Protein AF-A0A6H9Z2E4-F1 (afdb_monomer)

InterPro domains:
  IPR029063 S-adenosyl-L-methionine-dependent methyltransferase superfamily [G3DSA:3.40.50.150] (82-269)
  IPR029063 S-adenosyl-L-methionine-dependent methyltransferase superfamily [SSF53335] (84-299)
  IPR041698 Methyltransferase domain 25 [PF13649] (116-213)

Structure (mmCIF, N/CA/C/O backbone):
data_AF-A0A6H9Z2E4-F1
#
_entry.id   AF-A0A6H9Z2E4-F1
#
loop_
_atom_site.group_PDB
_atom_site.id
_atom_site.type_symbol
_atom_site.label_atom_id
_atom_site.label_alt_id
_atom_site.label_comp_id
_atom_site.label_asym_id
_atom_site.label_entity_id
_atom_site.label_seq_id
_atom_site.pdbx_PDB_ins_code
_atom_site.Cartn_x
_atom_site.Cartn_y
_atom_site.Cartn_z
_atom_site.occupancy
_atom_site.B_iso_or_equiv
_atom_site.auth_seq_id
_atom_site.auth_comp_id
_atom_site.auth_asym_id
_atom_site.auth_atom_id
_atom_site.pdbx_PDB_model_num
ATOM 1 N N . MET A 1 1 ? 43.109 -20.616 43.141 1.00 43.25 1 MET A N 1
ATOM 2 C CA . MET A 1 1 ? 43.028 -19.549 42.120 1.00 43.25 1 MET A CA 1
ATOM 3 C C . MET A 1 1 ? 41.565 -19.249 41.815 1.00 43.25 1 MET A C 1
ATOM 5 O O . MET A 1 1 ? 40.932 -19.997 41.089 1.00 43.25 1 MET A O 1
ATOM 9 N N . ARG A 1 2 ? 41.014 -18.193 42.419 1.00 32.44 2 ARG A N 1
ATOM 10 C CA . ARG A 1 2 ? 39.732 -17.571 42.054 1.00 32.44 2 ARG A CA 1
ATOM 11 C C . ARG A 1 2 ? 39.962 -16.063 42.167 1.00 32.44 2 ARG A C 1
ATOM 13 O O . ARG A 1 2 ? 40.357 -15.609 43.235 1.00 32.44 2 ARG A O 1
ATOM 20 N N . ARG A 1 3 ? 39.847 -15.330 41.056 1.00 33.47 3 ARG A N 1
ATOM 21 C CA . ARG A 1 3 ? 40.004 -13.869 41.003 1.00 33.47 3 ARG A CA 1
ATOM 22 C C . ARG A 1 3 ? 38.619 -13.226 40.972 1.00 33.47 3 ARG A C 1
ATOM 24 O O . ARG A 1 3 ? 37.842 -13.493 40.062 1.00 33.47 3 ARG A O 1
ATOM 31 N N . THR A 1 4 ? 38.350 -12.404 41.975 1.00 35.34 4 THR A N 1
ATOM 32 C CA . THR A 1 4 ? 37.218 -11.476 42.082 1.00 35.34 4 THR A CA 1
ATOM 33 C C . THR A 1 4 ? 37.531 -10.208 41.269 1.00 35.34 4 THR A C 1
ATOM 35 O O . THR A 1 4 ? 38.687 -9.774 41.298 1.00 35.34 4 THR A O 1
ATOM 38 N N . PRO A 1 5 ? 36.573 -9.600 40.545 1.00 34.38 5 PRO A N 1
ATOM 39 C CA . PRO A 1 5 ? 36.784 -8.314 39.877 1.00 34.38 5 PRO A CA 1
ATOM 40 C C . PRO A 1 5 ? 36.613 -7.121 40.848 1.00 34.38 5 PRO A C 1
ATOM 42 O O . PRO A 1 5 ? 35.851 -7.237 41.811 1.00 34.38 5 PRO A O 1
ATOM 45 N N . PRO A 1 6 ? 37.314 -5.988 40.631 1.00 31.03 6 PRO A N 1
ATOM 46 C CA . PRO A 1 6 ? 37.303 -4.847 41.546 1.00 31.03 6 PRO A CA 1
ATOM 47 C C . PRO A 1 6 ? 36.150 -3.859 41.289 1.00 31.03 6 PRO A C 1
ATOM 49 O O . PRO A 1 6 ? 35.712 -3.660 40.157 1.00 31.03 6 PRO A O 1
ATOM 52 N N . HIS A 1 7 ? 35.705 -3.219 42.375 1.00 29.75 7 HIS A N 1
ATOM 53 C CA . HIS A 1 7 ? 34.753 -2.104 42.420 1.00 29.75 7 HIS A CA 1
ATOM 54 C C . HIS A 1 7 ? 35.299 -0.817 41.761 1.00 29.75 7 HIS A C 1
ATOM 56 O O . HIS A 1 7 ? 36.504 -0.566 41.841 1.00 29.75 7 HIS A O 1
ATOM 62 N N . PRO A 1 8 ? 34.432 0.039 41.181 1.00 30.84 8 PRO A N 1
ATOM 63 C CA . PRO A 1 8 ? 34.814 1.368 40.706 1.00 30.84 8 PRO A CA 1
ATOM 64 C C . PRO A 1 8 ? 34.869 2.413 41.846 1.00 30.84 8 PRO A C 1
ATOM 66 O O . PRO A 1 8 ? 34.159 2.268 42.845 1.00 30.84 8 PRO A O 1
ATOM 69 N N . PRO A 1 9 ? 35.698 3.470 41.712 1.00 27.72 9 PRO A N 1
ATOM 70 C CA . PRO A 1 9 ? 35.918 4.468 42.758 1.00 27.72 9 PRO A CA 1
ATOM 71 C C . PRO A 1 9 ? 34.850 5.577 42.785 1.00 27.72 9 PRO A C 1
ATOM 73 O O . PRO A 1 9 ? 34.422 6.085 41.751 1.00 27.72 9 PRO A O 1
ATOM 76 N N . HIS A 1 10 ? 34.480 5.984 44.002 1.00 25.58 10 HIS A N 1
ATOM 77 C CA . HIS A 1 10 ? 33.751 7.215 44.329 1.00 25.58 10 HIS A CA 1
ATOM 78 C C . HIS A 1 10 ? 34.706 8.412 44.443 1.00 25.58 10 HIS A C 1
ATOM 80 O O . HIS A 1 10 ? 35.836 8.200 44.873 1.00 25.58 10 HIS A O 1
ATOM 86 N N . LEU A 1 11 ? 34.226 9.631 44.129 1.00 25.23 11 LEU A N 1
ATOM 87 C CA . LEU A 1 11 ? 34.602 10.972 44.656 1.00 25.23 11 LEU A CA 1
ATOM 88 C C . LEU A 1 11 ? 33.922 12.073 43.783 1.00 25.23 11 LEU A C 1
ATOM 90 O O . LEU A 1 11 ? 33.655 11.803 42.614 1.00 25.23 11 LEU A O 1
ATOM 94 N N . PRO A 1 12 ? 33.765 13.341 44.226 1.00 28.05 12 PRO A N 1
ATOM 95 C CA . PRO A 1 12 ? 33.061 13.841 45.412 1.00 28.05 12 PRO A CA 1
ATOM 96 C C . PRO A 1 12 ? 31.987 14.918 45.086 1.00 28.05 12 PRO A C 1
ATOM 98 O O . PRO A 1 12 ? 31.952 15.498 44.003 1.00 28.05 12 PRO A O 1
ATOM 101 N N . ASP A 1 13 ? 31.147 15.218 46.081 1.00 26.19 13 ASP A N 1
ATOM 102 C CA . ASP A 1 13 ? 30.187 16.333 46.118 1.00 26.19 13 ASP A CA 1
ATOM 103 C C . ASP A 1 13 ? 30.871 17.715 46.135 1.00 26.19 13 ASP A C 1
ATOM 105 O O . ASP A 1 13 ? 31.774 17.961 46.936 1.00 26.19 13 ASP A O 1
ATOM 109 N N . LEU A 1 14 ? 30.353 18.656 45.337 1.00 28.66 14 LEU A N 1
ATOM 110 C CA . LEU A 1 14 ? 30.622 20.094 45.450 1.00 28.66 14 LEU A CA 1
ATOM 111 C C . LEU A 1 14 ? 29.318 20.884 45.258 1.00 28.66 14 LEU A C 1
ATOM 113 O O . LEU A 1 14 ? 28.785 21.004 44.157 1.00 28.66 14 LEU A O 1
ATOM 117 N N . ARG A 1 15 ? 28.815 21.454 46.359 1.00 25.77 15 ARG A N 1
ATOM 118 C CA . ARG A 1 15 ? 27.797 22.514 46.367 1.00 25.77 15 ARG A CA 1
ATOM 119 C C . ARG A 1 15 ? 28.476 23.881 46.271 1.00 25.77 15 ARG A C 1
ATOM 121 O O . ARG A 1 15 ? 29.357 24.145 47.080 1.00 25.77 15 ARG A O 1
ATOM 128 N N . ALA A 1 16 ? 27.974 24.762 45.399 1.00 26.31 16 ALA A N 1
ATOM 129 C CA . ALA A 1 16 ? 27.607 26.163 45.691 1.00 26.31 16 ALA A CA 1
ATOM 130 C C . ALA A 1 16 ? 27.327 26.948 44.393 1.00 26.31 16 ALA A C 1
ATOM 132 O O . ALA A 1 16 ? 28.072 26.823 43.428 1.00 26.31 16 ALA A O 1
ATOM 133 N N . GLY A 1 17 ? 26.307 27.818 44.403 1.00 26.47 17 GLY A N 1
ATOM 134 C CA . GLY A 1 17 ? 26.178 28.907 43.422 1.00 26.47 17 GLY A CA 1
ATOM 135 C C . GLY A 1 17 ? 24.748 29.236 42.997 1.00 26.47 17 GLY A C 1
ATOM 136 O O . GLY A 1 17 ? 24.255 28.709 42.010 1.00 26.47 17 GLY A O 1
ATOM 137 N N . LEU A 1 18 ? 24.095 30.130 43.741 1.00 28.33 18 LEU A N 1
ATOM 138 C CA . LEU A 1 18 ? 22.812 30.756 43.409 1.00 28.33 18 LEU A CA 1
ATOM 139 C C . LEU A 1 18 ? 22.933 31.662 42.171 1.00 28.33 18 LEU A C 1
ATOM 141 O O . LEU A 1 18 ? 23.877 32.440 42.067 1.00 28.33 18 LEU A O 1
ATOM 145 N N . GLY A 1 19 ? 21.925 31.636 41.296 1.00 26.52 19 GLY A N 1
ATOM 146 C CA . GLY A 1 19 ? 21.767 32.587 40.196 1.00 26.52 19 GLY A CA 1
ATOM 147 C C . GLY A 1 19 ? 20.320 32.633 39.713 1.00 26.52 19 GLY A C 1
ATOM 148 O O . GLY A 1 19 ? 19.880 31.777 38.953 1.00 26.52 19 GLY A O 1
ATOM 149 N N . SER A 1 20 ? 19.565 33.620 40.193 1.00 28.02 20 SER A N 1
ATOM 150 C CA . SER A 1 20 ? 18.191 33.909 39.782 1.00 28.02 20 SER A CA 1
ATOM 151 C C . SER A 1 20 ? 18.147 34.451 38.350 1.00 28.02 20 SER A C 1
ATOM 153 O O . SER A 1 20 ? 18.746 35.487 38.066 1.00 28.02 20 SER A O 1
ATOM 155 N N . GLY A 1 21 ? 17.377 33.809 37.474 1.00 27.20 21 GLY A N 1
ATOM 156 C CA . GLY A 1 21 ? 17.094 34.299 36.126 1.00 27.20 21 GLY A CA 1
ATOM 157 C C . GLY A 1 21 ? 15.706 33.857 35.683 1.00 27.20 21 GLY A C 1
ATOM 158 O O . GLY A 1 21 ? 15.541 32.791 35.098 1.00 27.20 21 GLY A O 1
ATOM 159 N N . ALA A 1 22 ? 14.695 34.666 35.994 1.00 29.14 22 ALA A N 1
ATOM 160 C CA . ALA A 1 22 ? 13.332 34.468 35.524 1.00 29.14 22 ALA A CA 1
ATOM 161 C C . ALA A 1 22 ? 13.290 34.570 33.989 1.00 29.14 22 ALA A C 1
ATOM 163 O O . ALA A 1 22 ? 13.483 35.647 33.428 1.00 29.14 22 ALA A O 1
ATOM 164 N N . THR A 1 23 ? 13.019 33.458 33.304 1.00 30.61 23 THR A N 1
ATOM 165 C CA . THR A 1 23 ? 12.716 33.446 31.869 1.00 30.61 23 THR A CA 1
ATOM 166 C C . THR A 1 23 ? 11.221 33.231 31.662 1.00 30.61 23 THR A C 1
ATOM 168 O O . THR A 1 23 ? 10.600 32.276 32.119 1.00 30.61 23 THR A O 1
ATOM 171 N N . ARG A 1 24 ? 10.630 34.224 31.004 1.00 29.34 24 ARG A N 1
ATOM 172 C CA . ARG A 1 24 ? 9.213 34.378 30.693 1.00 29.34 24 ARG A CA 1
ATOM 173 C C . ARG A 1 24 ? 8.805 33.292 29.689 1.00 29.34 24 ARG A C 1
ATOM 175 O O . ARG A 1 24 ? 9.259 33.319 28.551 1.00 29.34 24 ARG A O 1
ATOM 182 N N . ALA A 1 25 ? 7.948 32.357 30.099 1.00 28.25 25 ALA A N 1
ATOM 183 C CA . ALA A 1 25 ? 7.385 31.346 29.208 1.00 28.25 25 ALA A CA 1
ATOM 184 C C . ALA A 1 25 ? 6.519 32.013 28.123 1.00 28.25 25 ALA A C 1
ATOM 186 O O . ALA A 1 25 ? 5.450 32.565 28.400 1.00 28.25 25 ALA A O 1
ATOM 187 N N . SER A 1 26 ? 6.988 31.990 26.877 1.00 29.09 26 SER A N 1
ATOM 188 C CA . SER A 1 26 ? 6.211 32.373 25.703 1.00 29.09 26 SER A CA 1
ATOM 189 C C . SER A 1 26 ? 5.226 31.251 25.361 1.00 29.09 26 SER A C 1
ATOM 191 O O . SER A 1 26 ? 5.603 30.114 25.091 1.00 29.09 26 SER A O 1
ATOM 193 N N . ARG A 1 27 ? 3.927 31.569 25.389 1.00 31.03 27 ARG A N 1
ATOM 194 C CA . ARG A 1 27 ? 2.852 30.679 24.922 1.00 31.03 27 ARG A CA 1
ATOM 195 C C . ARG A 1 27 ? 3.076 30.302 23.447 1.00 31.03 27 ARG A C 1
ATOM 197 O O . ARG A 1 27 ? 3.391 31.197 22.658 1.00 31.03 27 ARG A O 1
ATOM 204 N N . PRO A 1 28 ? 2.840 29.044 23.029 1.00 29.12 28 PRO A N 1
ATOM 205 C CA . PRO A 1 28 ? 2.922 28.686 21.622 1.00 29.12 28 PRO A CA 1
ATOM 206 C C . PRO A 1 28 ? 1.781 29.366 20.853 1.00 29.12 28 PRO A C 1
ATOM 208 O O . PRO A 1 28 ? 0.611 29.305 21.241 1.00 29.12 28 PRO A O 1
ATOM 211 N N . ARG A 1 29 ? 2.133 30.060 19.765 1.00 32.28 29 ARG A N 1
ATOM 212 C CA . ARG A 1 29 ? 1.177 30.651 18.821 1.00 32.28 29 ARG A CA 1
ATOM 213 C C . ARG A 1 29 ? 0.306 29.540 18.224 1.00 32.28 29 ARG A C 1
ATOM 215 O O . ARG A 1 29 ? 0.828 28.593 17.644 1.00 32.28 29 ARG A O 1
ATOM 222 N N . ARG A 1 30 ? -1.019 29.691 18.317 1.00 33.94 30 ARG A N 1
ATOM 223 C CA . ARG A 1 30 ? -1.983 28.915 17.522 1.00 33.94 30 ARG A CA 1
ATOM 224 C C . ARG A 1 30 ? -1.678 29.134 16.034 1.00 33.94 30 ARG A C 1
ATOM 226 O O . ARG A 1 30 ? -1.693 30.280 15.583 1.00 33.94 30 ARG A O 1
ATOM 233 N N . ARG A 1 31 ? -1.398 28.057 15.293 1.00 34.78 31 ARG A N 1
ATOM 234 C CA . ARG A 1 31 ? -1.324 28.081 13.823 1.00 34.78 31 ARG A CA 1
ATOM 235 C C . ARG A 1 31 ? -2.706 28.439 13.269 1.00 34.78 31 ARG A C 1
ATOM 237 O O . ARG A 1 31 ? -3.711 27.904 13.736 1.00 34.78 31 ARG A O 1
ATOM 244 N N . ARG A 1 32 ? -2.762 29.382 12.326 1.00 29.31 32 ARG A N 1
ATOM 245 C CA . ARG A 1 32 ? -3.982 29.691 11.567 1.00 29.31 32 ARG A CA 1
ATOM 246 C C . ARG A 1 32 ? -4.145 28.639 10.470 1.00 29.31 32 ARG A C 1
ATOM 248 O O . ARG A 1 32 ? -3.157 28.225 9.872 1.00 29.31 32 ARG A O 1
ATOM 255 N N . ALA A 1 33 ? -5.383 28.234 10.208 1.00 28.81 33 ALA A N 1
ATOM 256 C CA . ALA A 1 33 ? -5.730 27.489 9.005 1.00 28.81 33 ALA A CA 1
ATOM 257 C C . ALA A 1 33 ? -5.351 28.347 7.782 1.00 28.81 33 ALA A C 1
ATOM 259 O O . ALA A 1 33 ? -5.870 29.454 7.639 1.00 28.81 33 ALA A O 1
ATOM 260 N N . GLY A 1 34 ? -4.386 27.892 6.977 1.00 30.38 34 GLY A N 1
ATOM 261 C CA . GLY A 1 34 ? -3.916 28.615 5.788 1.00 30.38 34 GLY A CA 1
ATOM 262 C C . GLY A 1 34 ? -2.428 28.474 5.445 1.00 30.38 34 GLY A C 1
ATOM 263 O O . GLY A 1 34 ? -2.039 28.864 4.347 1.00 30.38 34 GLY A O 1
ATOM 264 N N . ASP A 1 35 ? -1.592 27.908 6.323 1.00 28.58 35 ASP A N 1
ATOM 265 C CA . ASP A 1 35 ? -0.191 27.632 5.974 1.00 28.58 35 ASP A CA 1
ATOM 266 C C . ASP A 1 35 ? -0.125 26.451 4.989 1.00 28.58 35 ASP A C 1
ATOM 268 O O . ASP A 1 35 ? -0.392 25.308 5.366 1.00 28.58 35 ASP A O 1
ATOM 272 N N . ARG A 1 36 ? 0.228 26.725 3.723 1.00 32.56 36 ARG A N 1
ATOM 273 C CA . ARG A 1 36 ? 0.536 25.685 2.729 1.00 32.56 36 ARG A CA 1
ATOM 274 C C . ARG A 1 36 ? 1.663 24.809 3.270 1.00 32.56 36 ARG A C 1
ATOM 276 O O . ARG A 1 36 ? 2.746 25.311 3.577 1.00 32.56 36 ARG A O 1
ATOM 283 N N . LEU A 1 37 ? 1.409 23.508 3.376 1.00 36.72 37 LEU A N 1
ATOM 284 C CA . LEU A 1 37 ? 2.457 22.531 3.644 1.00 36.72 37 LEU A CA 1
ATOM 285 C C . LEU A 1 37 ? 3.472 22.597 2.486 1.00 36.72 37 LEU A C 1
ATOM 287 O O . LEU A 1 37 ? 3.049 22.603 1.327 1.00 36.72 37 LEU A O 1
ATOM 291 N N . PRO A 1 38 ? 4.790 22.682 2.750 1.00 35.25 38 PRO A N 1
ATOM 292 C CA . PRO A 1 38 ? 5.777 22.500 1.693 1.00 35.25 38 PRO A CA 1
ATOM 293 C C . PRO A 1 38 ? 5.543 21.128 1.052 1.00 35.25 38 PRO A C 1
ATOM 295 O O . PRO A 1 38 ? 5.330 20.150 1.771 1.00 35.25 38 PRO A O 1
ATOM 298 N N . GLY A 1 39 ? 5.528 21.076 -0.284 1.00 41.41 39 GLY A N 1
ATOM 299 C CA . GLY A 1 39 ? 5.234 19.852 -1.029 1.00 41.41 39 GLY A CA 1
ATOM 300 C C . GLY A 1 39 ? 6.175 18.732 -0.601 1.00 41.41 39 GLY A C 1
ATOM 301 O O . GLY A 1 39 ? 7.391 18.851 -0.757 1.00 41.41 39 GLY A O 1
ATOM 302 N N . ARG A 1 40 ? 5.622 17.667 -0.018 1.00 57.47 40 ARG A N 1
ATOM 303 C CA . ARG A 1 40 ? 6.397 16.494 0.377 1.00 57.47 40 ARG A CA 1
ATOM 304 C C . ARG A 1 40 ? 6.715 15.707 -0.889 1.00 57.47 40 ARG A C 1
ATOM 306 O O . ARG A 1 40 ? 5.818 15.295 -1.615 1.00 57.47 40 ARG A O 1
ATOM 313 N N . GLY A 1 41 ? 7.998 15.500 -1.182 1.00 55.66 41 GLY A N 1
ATOM 314 C CA . GLY A 1 41 ? 8.428 14.696 -2.333 1.00 55.66 41 GLY A CA 1
ATOM 315 C C . GLY A 1 41 ? 8.015 13.221 -2.243 1.00 55.66 41 GLY A C 1
ATOM 316 O O . GLY A 1 41 ? 8.275 12.469 -3.181 1.00 55.66 41 GLY A O 1
ATOM 317 N N . GLY A 1 42 ? 7.396 12.803 -1.133 1.00 65.94 42 GLY A N 1
ATOM 318 C CA . GLY A 1 42 ? 7.064 11.420 -0.843 1.00 65.94 42 GLY A CA 1
ATOM 319 C C . GLY A 1 42 ? 8.316 10.554 -0.744 1.00 65.94 42 GLY A C 1
ATOM 320 O O . GLY A 1 42 ? 9.457 11.029 -0.724 1.00 65.94 42 GLY A O 1
ATOM 321 N N . LEU A 1 43 ? 8.111 9.241 -0.769 1.00 74.06 43 LEU A N 1
ATOM 322 C CA . LEU A 1 43 ? 9.206 8.274 -0.676 1.00 74.06 43 LEU A CA 1
ATOM 323 C C . LEU A 1 43 ? 10.014 8.146 -1.985 1.00 74.06 43 LEU A C 1
ATOM 325 O O . LEU A 1 43 ? 10.905 7.308 -2.065 1.00 74.06 43 LEU A O 1
ATOM 329 N N . ARG A 1 44 ? 9.761 8.978 -3.012 1.00 74.38 44 ARG A N 1
ATOM 330 C CA . ARG A 1 44 ? 10.339 8.871 -4.373 1.00 74.38 44 ARG A CA 1
ATOM 331 C C . ARG A 1 44 ? 11.868 8.785 -4.409 1.00 74.38 44 ARG A C 1
ATOM 333 O O . ARG A 1 44 ? 12.430 8.040 -5.203 1.00 74.38 44 ARG A O 1
ATOM 340 N N . HIS A 1 45 ? 12.537 9.527 -3.529 1.00 68.00 45 HIS A N 1
ATOM 341 C CA . HIS A 1 45 ? 13.996 9.566 -3.447 1.00 68.00 45 HIS A CA 1
ATOM 342 C C . HIS A 1 45 ? 14.561 8.217 -2.978 1.00 68.00 45 HIS A C 1
ATOM 344 O O . HIS A 1 45 ? 15.617 7.788 -3.434 1.00 68.00 45 HIS A O 1
ATOM 350 N N . LEU A 1 46 ? 13.812 7.499 -2.137 1.00 69.94 46 LEU A N 1
ATOM 351 C CA . LEU A 1 46 ? 14.143 6.146 -1.689 1.00 69.94 46 LEU A CA 1
ATOM 352 C C . LEU A 1 46 ? 13.881 5.087 -2.770 1.00 69.94 46 LEU A C 1
ATOM 354 O O . LEU A 1 46 ? 14.457 4.003 -2.707 1.00 69.94 46 LEU A O 1
ATOM 358 N N . TRP A 1 47 ? 13.053 5.409 -3.766 1.00 70.75 47 TRP A N 1
ATOM 359 C CA . TRP A 1 47 ? 12.873 4.613 -4.983 1.00 70.75 47 TRP A CA 1
ATOM 360 C C . TRP A 1 47 ? 13.943 4.901 -6.049 1.00 70.75 47 TRP A C 1
ATOM 362 O O . TRP A 1 47 ? 13.929 4.270 -7.099 1.00 70.75 47 TRP A O 1
ATOM 372 N N . GLY A 1 48 ? 14.873 5.836 -5.810 1.00 69.75 48 GLY A N 1
ATOM 373 C CA . GLY A 1 48 ? 15.868 6.242 -6.809 1.00 69.75 48 GLY A CA 1
ATOM 374 C C . GLY A 1 48 ? 15.270 7.018 -7.989 1.00 69.75 48 GLY A C 1
ATOM 375 O O . GLY A 1 48 ? 15.895 7.111 -9.044 1.00 69.75 48 GLY A O 1
ATOM 376 N N . LEU A 1 49 ? 14.059 7.563 -7.828 1.00 77.31 49 LEU A N 1
ATOM 377 C CA . LEU A 1 49 ? 13.392 8.364 -8.852 1.00 77.31 49 LEU A CA 1
ATOM 378 C C . LEU A 1 49 ? 13.968 9.795 -8.874 1.00 77.31 49 LEU A C 1
ATOM 380 O O . LEU A 1 49 ? 14.366 10.309 -7.824 1.00 77.31 49 LEU A O 1
ATOM 384 N N . PRO A 1 50 ? 14.029 10.448 -10.050 1.00 66.75 50 PRO A N 1
ATOM 385 C CA . PRO A 1 50 ? 14.747 11.707 -10.225 1.00 66.75 50 PRO A CA 1
ATOM 386 C C . PRO A 1 50 ? 14.208 12.851 -9.355 1.00 66.75 50 PRO A C 1
ATOM 388 O O . PRO A 1 50 ? 13.006 12.986 -9.130 1.00 66.75 50 PRO A O 1
ATOM 391 N N . GLU A 1 51 ? 15.132 13.698 -8.893 1.00 54.31 51 GLU A N 1
ATOM 392 C CA . GLU A 1 51 ? 14.859 14.844 -8.011 1.00 54.31 51 GLU A CA 1
ATOM 393 C C . GLU A 1 51 ? 14.348 16.089 -8.753 1.00 54.31 51 GLU A C 1
ATOM 395 O O . GLU A 1 51 ? 13.728 16.955 -8.137 1.00 54.31 51 GLU A O 1
ATOM 400 N N . GLN A 1 52 ? 14.628 16.180 -10.059 1.00 52.53 52 GLN A N 1
ATOM 401 C CA . GLN A 1 52 ? 14.395 17.371 -10.879 1.00 52.53 52 GLN A CA 1
ATOM 402 C C . GLN A 1 52 ? 12.903 17.691 -11.027 1.00 52.53 52 GLN A C 1
ATOM 404 O O . GLN A 1 52 ? 12.060 16.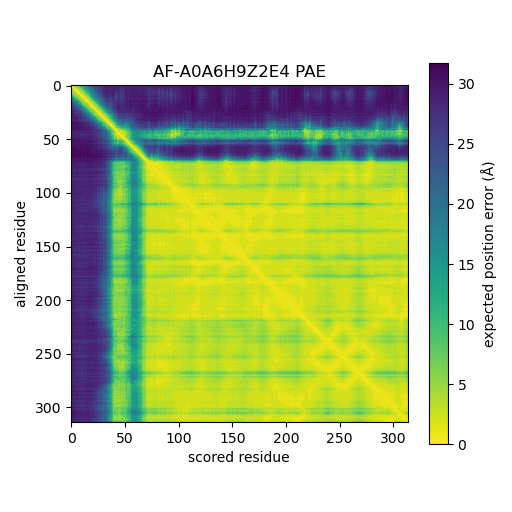791 -10.996 1.00 52.53 52 GLN A O 1
ATOM 409 N N . ASP A 1 53 ? 12.595 18.977 -11.230 1.00 54.06 53 ASP A N 1
ATOM 410 C CA . ASP A 1 53 ? 11.266 19.429 -11.639 1.00 54.06 53 ASP A CA 1
ATOM 411 C C . ASP A 1 53 ? 10.832 18.616 -12.861 1.00 54.06 53 ASP A C 1
ATOM 413 O O . ASP A 1 53 ? 11.408 18.750 -13.945 1.00 54.06 53 ASP A O 1
ATOM 417 N N . LEU A 1 54 ? 9.853 17.724 -12.663 1.00 58.62 54 LEU A N 1
ATOM 418 C CA . LEU A 1 54 ? 9.310 16.918 -13.749 1.00 58.62 54 LEU A CA 1
ATOM 419 C C . LEU A 1 54 ? 8.864 17.889 -14.846 1.00 58.62 54 LEU A C 1
ATOM 421 O O . LEU A 1 54 ? 8.133 18.841 -14.545 1.00 58.62 54 LEU A O 1
ATOM 425 N N . PRO A 1 55 ? 9.335 17.712 -16.091 1.00 50.56 55 PRO A N 1
ATOM 426 C CA . PRO A 1 55 ? 9.075 18.677 -17.141 1.00 50.56 55 PRO A CA 1
ATOM 427 C C . PRO A 1 55 ? 7.565 18.884 -17.285 1.00 50.56 55 PRO A C 1
ATOM 429 O O . PRO A 1 55 ? 6.803 17.938 -17.468 1.00 50.56 55 PRO A O 1
ATOM 432 N N . ASN A 1 56 ? 7.132 20.146 -17.218 1.00 47.03 56 ASN A N 1
ATOM 433 C CA . ASN A 1 56 ? 5.730 20.543 -17.395 1.00 47.03 56 ASN A CA 1
ATOM 434 C C . ASN A 1 56 ? 5.254 20.365 -18.854 1.00 47.03 56 ASN A C 1
ATOM 436 O O . ASN A 1 56 ? 4.119 20.682 -19.201 1.00 47.03 56 ASN A O 1
ATOM 440 N N . THR A 1 57 ? 6.144 19.913 -19.741 1.00 41.75 57 THR A N 1
ATOM 441 C CA . THR A 1 57 ? 5.877 19.709 -21.156 1.00 41.75 57 THR A CA 1
ATOM 442 C C . THR A 1 57 ? 5.426 18.278 -21.405 1.00 41.75 57 THR A C 1
ATOM 444 O O . THR A 1 57 ? 6.219 17.337 -21.399 1.00 41.75 57 THR A O 1
ATOM 447 N N . ALA A 1 58 ? 4.133 18.143 -21.704 1.00 41.44 58 ALA A N 1
ATOM 448 C CA . ALA A 1 58 ? 3.557 17.000 -22.397 1.00 41.44 58 ALA A CA 1
ATOM 449 C C . ALA A 1 58 ? 4.243 16.831 -23.765 1.00 41.44 58 ALA A C 1
ATOM 451 O O . ALA A 1 58 ? 3.745 17.286 -24.791 1.00 41.44 58 ALA A O 1
ATOM 452 N N . THR A 1 59 ? 5.430 16.228 -23.788 1.00 38.72 59 THR A N 1
ATOM 453 C CA . THR A 1 59 ? 6.072 15.831 -25.040 1.00 38.72 59 THR A CA 1
ATOM 454 C C . THR A 1 59 ? 5.622 14.410 -25.310 1.00 38.72 59 THR A C 1
ATOM 456 O O . THR A 1 59 ? 6.139 13.453 -24.742 1.00 38.72 59 THR A O 1
ATOM 459 N N . SER A 1 60 ? 4.569 14.301 -26.114 1.00 43.66 60 SER A N 1
ATOM 460 C CA . SER A 1 60 ? 3.970 13.039 -26.513 1.00 43.66 60 SER A CA 1
ATOM 461 C C . SER A 1 60 ? 4.988 12.179 -27.261 1.00 43.66 60 SER A C 1
ATOM 463 O O . SER A 1 60 ? 5.348 12.491 -28.396 1.00 43.66 60 SER A O 1
ATOM 465 N N . VAL A 1 61 ? 5.377 11.053 -26.675 1.00 38.88 61 VAL A N 1
ATOM 466 C CA . VAL A 1 61 ? 5.744 9.876 -27.464 1.00 38.88 61 VAL A CA 1
ATOM 467 C C . VAL A 1 61 ? 4.609 8.880 -27.281 1.00 38.88 61 VAL A C 1
ATOM 469 O O . VAL A 1 61 ? 4.678 7.947 -26.490 1.00 38.88 61 VAL A O 1
ATOM 472 N N . VAL A 1 62 ? 3.499 9.144 -27.974 1.00 45.91 62 VAL A N 1
ATOM 473 C CA . VAL A 1 62 ? 2.431 8.157 -28.113 1.00 45.91 62 VAL A CA 1
ATOM 474 C C . VAL A 1 62 ? 2.945 7.101 -29.079 1.00 45.91 62 VAL A C 1
ATOM 476 O O . VAL A 1 62 ? 3.005 7.331 -30.284 1.00 45.91 62 VAL A O 1
ATOM 479 N N . SER A 1 63 ? 3.297 5.934 -28.556 1.00 39.84 63 SER A N 1
ATOM 480 C CA . SER A 1 63 ? 3.311 4.717 -29.358 1.00 39.84 63 SER A CA 1
ATOM 481 C C . SER A 1 63 ? 2.430 3.678 -28.673 1.00 39.84 63 SER A C 1
ATOM 483 O O . SER A 1 63 ? 2.741 3.219 -27.576 1.00 39.84 63 SER A O 1
ATOM 485 N N . ASP A 1 64 ? 1.329 3.361 -29.357 1.00 44.72 64 ASP A N 1
ATOM 486 C CA . ASP A 1 64 ? 0.318 2.334 -29.069 1.00 44.72 64 ASP A CA 1
ATOM 487 C C . ASP A 1 64 ? -0.617 2.573 -27.857 1.00 44.72 64 ASP A C 1
ATOM 489 O O . ASP A 1 64 ? -0.776 1.743 -26.961 1.00 44.72 64 ASP A O 1
ATOM 493 N N . LEU A 1 65 ? -1.341 3.701 -27.862 1.00 46.38 65 LEU A N 1
ATOM 494 C CA . LEU A 1 65 ? -2.580 3.848 -27.084 1.00 46.38 65 LEU A CA 1
ATOM 495 C C . LEU A 1 65 ? -3.739 3.150 -27.814 1.00 46.38 65 LEU A C 1
ATOM 497 O O . LEU A 1 65 ? -4.617 3.800 -28.374 1.00 46.38 65 LEU A O 1
ATOM 501 N N . ARG A 1 66 ? -3.756 1.814 -27.823 1.00 49.88 66 ARG A N 1
ATOM 502 C CA . ARG A 1 66 ? -5.014 1.098 -28.086 1.00 49.88 66 ARG A CA 1
ATOM 503 C C . ARG A 1 66 ? -5.951 1.378 -26.913 1.00 49.88 66 ARG A C 1
ATOM 505 O O . ARG A 1 66 ? -5.535 1.212 -25.764 1.00 49.88 66 ARG A O 1
ATOM 512 N N . GLU A 1 67 ? -7.177 1.820 -27.192 1.00 48.19 67 GLU A N 1
ATOM 513 C CA . GLU A 1 67 ? -8.236 1.931 -26.184 1.00 48.19 67 GLU A CA 1
ATOM 514 C C . GLU A 1 67 ? -8.331 0.600 -25.430 1.00 48.19 67 GLU A C 1
ATOM 516 O O . GLU A 1 67 ? -8.591 -0.451 -26.018 1.00 48.19 67 GLU A O 1
ATOM 521 N N . ARG A 1 68 ? -8.029 0.628 -24.130 1.00 63.28 68 ARG A N 1
ATOM 522 C CA . ARG A 1 68 ? -8.136 -0.548 -23.269 1.00 63.28 68 ARG A CA 1
ATOM 523 C C . ARG A 1 68 ? -9.547 -0.604 -22.718 1.00 63.28 68 ARG A C 1
ATOM 525 O O . ARG A 1 68 ? -10.061 0.407 -22.243 1.00 63.28 68 ARG A O 1
ATOM 532 N N . THR A 1 69 ? -10.140 -1.792 -22.708 1.00 57.06 69 THR A N 1
ATOM 533 C CA . THR A 1 69 ? -11.317 -2.040 -21.875 1.00 57.06 69 THR A CA 1
ATOM 534 C C . THR A 1 69 ? -10.949 -1.715 -20.424 1.00 57.06 69 THR A C 1
ATOM 536 O O . THR A 1 69 ? -9.932 -2.231 -19.949 1.00 57.06 69 THR A O 1
ATOM 539 N N . PRO A 1 70 ? -11.718 -0.871 -19.713 1.00 63.16 70 PRO A N 1
ATOM 540 C CA . PRO A 1 70 ? -11.437 -0.564 -18.319 1.00 63.16 70 PRO A CA 1
ATOM 541 C C . PRO A 1 70 ? -11.522 -1.850 -17.497 1.00 63.16 70 PRO A C 1
ATOM 543 O O . PRO A 1 70 ? -12.588 -2.451 -17.375 1.00 63.16 70 PRO A O 1
ATOM 546 N N . MET A 1 71 ? -10.391 -2.294 -16.961 1.00 77.06 71 MET A N 1
ATOM 547 C CA . MET A 1 71 ? -10.304 -3.442 -16.066 1.00 77.06 71 MET A CA 1
ATOM 548 C C . MET A 1 71 ? -9.446 -3.048 -14.873 1.00 77.06 71 MET A C 1
ATOM 550 O O . MET A 1 71 ? -8.396 -2.432 -15.053 1.00 77.06 71 MET A O 1
ATOM 554 N N . ASN A 1 72 ? -9.875 -3.428 -13.670 1.00 86.88 72 ASN A N 1
ATOM 555 C CA . ASN A 1 72 ? -9.037 -3.287 -12.484 1.00 86.88 72 ASN A CA 1
ATOM 556 C C . ASN A 1 72 ? -7.835 -4.250 -12.547 1.00 86.88 72 ASN A C 1
ATOM 558 O O . ASN A 1 72 ? -7.806 -5.200 -13.340 1.00 86.88 72 ASN A O 1
ATOM 562 N N . GLU A 1 73 ? -6.829 -4.011 -11.706 1.00 90.25 73 GLU A N 1
ATOM 563 C CA . GLU A 1 73 ? -5.591 -4.798 -11.736 1.00 90.25 73 GLU A CA 1
ATOM 564 C C . GLU A 1 73 ? -5.806 -6.280 -11.399 1.00 90.25 73 GLU A C 1
ATOM 566 O O . GLU A 1 73 ? -5.123 -7.138 -11.956 1.00 90.25 73 GLU A O 1
ATOM 571 N N . THR A 1 74 ? -6.810 -6.609 -10.581 1.00 91.06 74 THR A N 1
ATOM 572 C CA . THR A 1 74 ? -7.213 -7.997 -10.311 1.00 91.06 74 THR A CA 1
ATOM 573 C C . THR A 1 74 ? -7.626 -8.719 -11.592 1.00 91.06 74 THR A C 1
ATOM 575 O O . THR A 1 74 ? -7.088 -9.778 -11.908 1.00 91.06 74 THR A O 1
ATOM 578 N N . ALA A 1 75 ? -8.538 -8.138 -12.376 1.00 93.06 75 ALA A N 1
ATOM 579 C CA . ALA A 1 75 ? -8.982 -8.729 -13.635 1.00 93.06 75 ALA A CA 1
ATOM 580 C C . ALA A 1 75 ? -7.846 -8.793 -14.667 1.00 93.06 75 ALA A C 1
ATOM 582 O O . ALA A 1 75 ? -7.744 -9.763 -15.418 1.00 93.06 75 ALA A O 1
ATOM 583 N N . ARG A 1 76 ? -6.959 -7.789 -14.694 1.00 94.19 76 ARG A N 1
ATOM 584 C CA . ARG A 1 76 ? -5.762 -7.797 -15.552 1.00 94.19 76 ARG A CA 1
ATOM 585 C C . ARG A 1 76 ? -4.806 -8.936 -15.190 1.00 94.19 76 ARG A C 1
ATOM 587 O O . ARG A 1 76 ? -4.293 -9.595 -16.094 1.00 94.19 76 ARG A O 1
ATOM 594 N N . ALA A 1 77 ? -4.620 -9.214 -13.901 1.00 94.50 77 ALA A N 1
ATOM 595 C CA . ALA A 1 77 ? -3.767 -10.301 -13.429 1.00 94.50 77 ALA A CA 1
ATOM 596 C C . ALA A 1 77 ? -4.247 -11.680 -13.906 1.00 94.50 77 ALA A C 1
ATOM 598 O O . ALA A 1 77 ? -3.432 -12.495 -14.333 1.00 94.50 77 ALA A O 1
ATOM 599 N N . GLU A 1 78 ? -5.558 -11.926 -13.935 1.00 94.56 78 GLU A N 1
ATOM 600 C CA . GLU A 1 78 ? -6.114 -13.187 -14.458 1.00 94.56 78 GLU A CA 1
ATOM 601 C C . GLU A 1 78 ? -5.835 -13.390 -15.963 1.00 94.56 78 GLU A C 1
ATOM 603 O O . GLU A 1 78 ? -5.863 -14.515 -16.457 1.00 94.56 78 GLU A O 1
ATOM 608 N N . HIS A 1 79 ? -5.490 -12.320 -16.686 1.00 93.81 79 HIS A N 1
ATOM 609 C CA . HIS A 1 79 ? -5.093 -12.354 -18.097 1.00 93.81 79 HIS A CA 1
ATOM 610 C C . HIS A 1 79 ? -3.570 -12.291 -18.303 1.00 93.81 79 HIS A C 1
ATOM 612 O O . HIS A 1 79 ? -3.108 -12.062 -19.420 1.00 93.81 79 HIS A O 1
ATOM 618 N N . GLY A 1 80 ? -2.772 -12.476 -17.246 1.00 94.38 80 GLY A N 1
ATOM 619 C CA . GLY A 1 80 ? -1.311 -12.448 -17.343 1.00 94.38 80 GLY A CA 1
ATOM 620 C C . GLY A 1 80 ? -0.711 -11.043 -17.471 1.00 94.38 80 GLY A C 1
ATOM 621 O O . GLY A 1 80 ? 0.441 -10.913 -17.872 1.00 94.38 80 GLY A O 1
ATOM 622 N N . LEU A 1 81 ? -1.467 -9.993 -17.135 1.00 94.94 81 LEU A N 1
ATOM 623 C CA . LEU A 1 81 ? -1.030 -8.595 -17.193 1.00 94.94 81 LEU A CA 1
ATOM 624 C C . LEU A 1 81 ? -0.835 -8.006 -15.786 1.00 94.94 81 LEU A C 1
ATOM 626 O O . LEU A 1 81 ? -1.265 -8.587 -14.790 1.00 94.94 81 LEU A O 1
ATOM 630 N N . GLY A 1 82 ? -0.204 -6.831 -15.696 1.00 94.44 82 GLY A N 1
ATOM 631 C CA . GLY A 1 82 ? -0.094 -6.071 -14.443 1.00 94.44 82 GLY A CA 1
ATOM 632 C C . GLY A 1 82 ? 0.545 -6.892 -13.321 1.00 94.44 82 GLY A C 1
ATOM 633 O O . GLY A 1 82 ? 1.695 -7.327 -13.431 1.00 94.44 82 GLY A O 1
ATOM 634 N N . TYR A 1 83 ? -0.209 -7.153 -12.249 1.00 95.31 83 TYR A N 1
ATOM 635 C CA . TYR A 1 83 ? 0.282 -7.933 -11.110 1.00 95.31 83 TYR A CA 1
ATOM 636 C C . TYR A 1 83 ? 0.731 -9.356 -11.446 1.00 95.31 83 TYR A C 1
ATOM 638 O O . TYR A 1 83 ? 1.599 -9.868 -10.746 1.00 95.31 83 TYR A O 1
ATOM 646 N N . ALA A 1 84 ? 0.238 -9.985 -12.515 1.00 96.50 84 ALA A N 1
ATOM 647 C CA . ALA A 1 84 ? 0.755 -11.295 -12.921 1.00 96.50 84 ALA A CA 1
ATOM 648 C C . ALA A 1 84 ? 2.231 -11.245 -13.351 1.00 96.50 84 ALA A C 1
ATOM 650 O O . ALA A 1 84 ? 2.970 -12.198 -13.117 1.00 96.50 84 ALA A O 1
ATOM 651 N N . VAL A 1 85 ? 2.663 -10.121 -13.930 1.00 97.12 85 VAL A N 1
ATOM 652 C CA . VAL A 1 85 ? 4.059 -9.879 -14.317 1.00 97.12 85 VAL A CA 1
ATOM 653 C C . VAL A 1 85 ? 4.869 -9.338 -13.138 1.00 97.12 85 VAL A C 1
ATOM 655 O O . VAL A 1 85 ? 6.022 -9.710 -12.967 1.00 97.12 85 VAL A O 1
ATOM 658 N N . ASN A 1 86 ? 4.277 -8.473 -12.310 1.00 95.12 86 ASN A N 1
ATOM 659 C CA . ASN A 1 86 ? 4.968 -7.821 -11.192 1.00 95.12 86 ASN A CA 1
ATOM 660 C C . ASN A 1 86 ? 5.207 -8.759 -9.993 1.00 95.12 86 ASN A C 1
ATOM 662 O O . ASN A 1 86 ? 6.294 -8.754 -9.420 1.00 95.12 86 ASN A O 1
ATOM 666 N N . ALA A 1 87 ? 4.233 -9.598 -9.623 1.00 95.50 87 ALA A N 1
ATOM 667 C CA . ALA A 1 87 ? 4.267 -10.387 -8.386 1.00 95.50 87 ALA A CA 1
ATOM 668 C C . ALA A 1 87 ? 5.559 -11.209 -8.155 1.00 95.50 87 ALA A C 1
ATOM 670 O O . ALA A 1 87 ? 6.039 -11.216 -7.020 1.00 95.50 87 ALA A O 1
ATOM 671 N N . PRO A 1 88 ? 6.185 -11.850 -9.168 1.00 94.75 88 PRO A N 1
ATOM 672 C CA . PRO A 1 88 ? 7.465 -12.548 -8.989 1.00 94.75 88 PRO A CA 1
ATOM 673 C C . PRO A 1 88 ? 8.634 -11.647 -8.562 1.00 94.75 88 PRO A C 1
ATOM 675 O O . PRO A 1 88 ? 9.614 -12.135 -7.999 1.00 94.75 88 PRO A O 1
ATOM 678 N N . TYR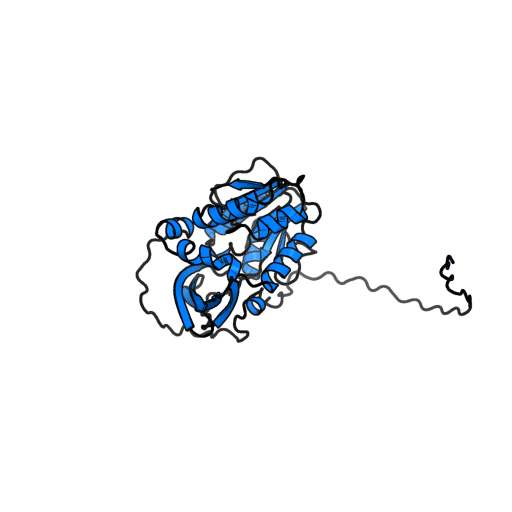 A 1 89 ? 8.547 -10.348 -8.849 1.00 95.75 89 TYR A N 1
ATOM 679 C CA . TYR A 1 89 ? 9.594 -9.361 -8.603 1.00 95.75 89 TYR A CA 1
ATOM 680 C C . TYR A 1 89 ? 9.319 -8.483 -7.387 1.00 95.75 89 TYR A C 1
ATOM 682 O O . TYR A 1 89 ? 10.282 -7.984 -6.810 1.00 95.75 89 TYR A O 1
ATOM 690 N N . TYR A 1 90 ? 8.051 -8.303 -6.999 1.00 93.31 90 TYR A N 1
ATOM 691 C CA . TYR A 1 90 ? 7.595 -7.293 -6.034 1.00 93.31 90 TYR A CA 1
ATOM 692 C C . TYR A 1 90 ? 8.501 -7.187 -4.796 1.00 93.31 90 TYR A C 1
ATOM 694 O O . TYR A 1 90 ? 9.086 -6.137 -4.538 1.00 93.31 90 TYR A O 1
ATOM 702 N N . ASP A 1 91 ? 8.729 -8.303 -4.101 1.00 93.75 91 ASP A N 1
ATOM 703 C CA . ASP A 1 91 ? 9.526 -8.347 -2.868 1.00 93.75 91 ASP A CA 1
ATOM 704 C C . ASP A 1 91 ? 11.032 -8.139 -3.085 1.00 93.75 91 ASP A C 1
ATOM 706 O O . ASP A 1 91 ? 11.748 -7.767 -2.157 1.00 93.75 91 ASP A O 1
ATOM 710 N N . LEU A 1 92 ? 11.529 -8.390 -4.298 1.00 93.00 92 LEU A N 1
ATOM 711 C CA . LEU A 1 92 ? 12.929 -8.171 -4.660 1.00 93.00 92 LEU A CA 1
ATOM 712 C C . LEU A 1 92 ? 13.198 -6.710 -5.010 1.00 93.00 92 LEU A C 1
ATOM 714 O O . LEU A 1 92 ? 14.325 -6.256 -4.842 1.00 93.00 92 LEU A O 1
ATOM 718 N N . ILE A 1 93 ? 12.205 -5.990 -5.527 1.00 89.19 93 ILE A N 1
ATOM 719 C CA . ILE A 1 93 ? 12.386 -4.623 -6.029 1.00 89.19 93 ILE A CA 1
ATOM 720 C C . ILE A 1 93 ? 11.862 -3.557 -5.072 1.00 89.19 93 ILE A C 1
ATOM 722 O O . ILE A 1 93 ? 12.179 -2.386 -5.259 1.00 89.19 93 ILE A O 1
ATOM 726 N N . PHE A 1 94 ? 11.075 -3.938 -4.060 1.00 89.62 94 PHE A N 1
ATOM 727 C CA . PHE A 1 94 ? 10.585 -3.007 -3.052 1.00 89.62 94 PHE A CA 1
ATOM 728 C C . PHE A 1 94 ? 11.772 -2.468 -2.227 1.00 89.62 94 PHE A C 1
ATOM 730 O O . PHE A 1 94 ? 12.406 -3.239 -1.496 1.00 89.62 94 PHE A O 1
ATOM 737 N N . PRO A 1 95 ? 12.115 -1.166 -2.308 1.00 88.25 95 PRO A N 1
ATOM 738 C CA . PRO A 1 95 ? 13.347 -0.664 -1.723 1.00 88.25 95 PRO A CA 1
ATOM 739 C C . PRO A 1 95 ? 13.338 -0.806 -0.203 1.00 88.25 95 PRO A C 1
ATOM 741 O O . PRO A 1 95 ? 12.411 -0.364 0.482 1.00 88.25 95 PRO A O 1
ATOM 744 N N . ALA A 1 96 ? 14.412 -1.374 0.345 1.00 89.75 96 ALA A N 1
ATOM 745 C CA . ALA A 1 96 ? 14.553 -1.558 1.786 1.00 89.75 96 ALA A CA 1
ATOM 746 C C . ALA A 1 96 ? 14.375 -0.256 2.598 1.00 89.75 96 ALA A C 1
ATOM 748 O O . ALA A 1 96 ? 13.724 -0.326 3.640 1.00 89.75 96 ALA A O 1
ATOM 749 N N . PRO A 1 97 ? 14.859 0.924 2.150 1.00 90.44 97 PRO A N 1
ATOM 750 C CA . PRO A 1 97 ? 14.619 2.173 2.872 1.00 90.44 97 PRO A CA 1
ATOM 751 C C . PRO A 1 97 ? 13.141 2.587 2.900 1.00 90.44 97 PRO A C 1
ATOM 753 O O . PRO A 1 97 ? 12.660 3.019 3.941 1.00 90.44 97 PRO A O 1
ATOM 756 N N . VAL A 1 98 ? 12.405 2.413 1.793 1.00 90.94 98 VAL A N 1
ATOM 757 C CA . VAL A 1 98 ? 10.952 2.680 1.735 1.00 90.94 98 VAL A CA 1
ATOM 758 C C . VAL A 1 98 ? 10.238 1.778 2.731 1.00 90.94 98 VAL A C 1
ATOM 760 O O . VAL A 1 98 ? 9.474 2.254 3.567 1.00 90.94 98 VAL A O 1
ATOM 763 N N . ARG A 1 99 ? 10.540 0.476 2.681 1.00 93.00 99 ARG A N 1
ATOM 764 C CA . ARG A 1 99 ? 9.974 -0.510 3.599 1.00 93.00 99 ARG A CA 1
ATOM 765 C C . ARG A 1 99 ? 10.250 -0.147 5.057 1.00 93.00 99 ARG A C 1
ATOM 767 O O . ARG A 1 99 ? 9.319 -0.135 5.848 1.00 93.00 99 ARG A O 1
ATOM 774 N N . ALA A 1 100 ? 11.489 0.204 5.399 1.00 94.25 100 ALA A N 1
ATOM 775 C CA . ALA A 1 100 ? 11.857 0.597 6.758 1.00 94.25 100 ALA A CA 1
ATOM 776 C C . ALA A 1 100 ? 11.097 1.848 7.235 1.00 94.25 100 ALA A C 1
ATOM 778 O O . ALA A 1 100 ? 10.659 1.892 8.384 1.00 94.25 100 ALA A O 1
ATOM 779 N N . THR A 1 101 ? 10.891 2.839 6.362 1.00 95.00 101 THR A N 1
ATOM 780 C CA . THR A 1 101 ? 10.089 4.030 6.681 1.00 95.00 101 THR A CA 1
ATOM 781 C C . THR A 1 101 ? 8.631 3.671 6.974 1.00 95.00 101 THR A C 1
ATOM 783 O O . THR A 1 101 ? 8.078 4.132 7.972 1.00 95.00 101 THR A O 1
ATOM 786 N N . LEU A 1 102 ? 8.018 2.817 6.149 1.00 96.69 102 LEU A N 1
ATOM 787 C CA . LEU A 1 102 ? 6.633 2.376 6.340 1.00 96.69 102 LEU A CA 1
ATOM 788 C C . LEU A 1 102 ? 6.479 1.501 7.593 1.00 96.69 102 LEU A C 1
ATOM 790 O O . LEU A 1 102 ? 5.587 1.743 8.402 1.00 96.69 102 LEU A O 1
ATOM 794 N N . GLU A 1 103 ? 7.392 0.555 7.827 1.00 97.06 103 GLU A N 1
ATOM 795 C CA . GLU A 1 103 ? 7.432 -0.249 9.058 1.00 97.06 103 GLU A CA 1
ATOM 796 C C . GLU A 1 103 ? 7.600 0.638 10.310 1.00 97.06 103 GLU A C 1
ATOM 798 O O . GLU A 1 103 ? 6.899 0.449 11.306 1.00 97.06 103 GLU A O 1
ATOM 803 N N . GLY A 1 104 ? 8.471 1.652 10.261 1.00 97.12 104 GLY A N 1
ATOM 804 C CA . GLY A 1 104 ? 8.656 2.615 11.352 1.00 97.12 104 GLY A CA 1
ATOM 805 C C . GLY A 1 104 ? 7.416 3.478 11.616 1.00 97.12 104 GLY A C 1
ATOM 806 O O . GLY A 1 104 ? 7.110 3.804 12.768 1.00 97.12 104 GLY A O 1
ATOM 807 N N . ALA A 1 105 ? 6.655 3.806 10.569 1.00 97.50 105 ALA A N 1
ATOM 808 C CA . ALA A 1 105 ? 5.380 4.499 10.704 1.00 97.50 105 ALA A CA 1
ATOM 809 C C . ALA A 1 105 ? 4.341 3.634 11.427 1.00 97.50 105 ALA A C 1
ATOM 811 O O . ALA A 1 105 ? 3.696 4.117 12.357 1.00 97.50 105 ALA A O 1
ATOM 812 N N . LEU A 1 106 ? 4.235 2.351 11.066 1.00 98.31 106 LEU A N 1
ATOM 813 C CA . LEU A 1 106 ? 3.368 1.397 11.762 1.00 98.31 106 LEU A CA 1
ATOM 814 C C . LEU A 1 106 ? 3.754 1.269 13.242 1.00 98.31 106 LEU A C 1
ATOM 816 O O . LEU A 1 106 ? 2.886 1.358 14.104 1.00 98.31 106 LEU A O 1
ATOM 820 N N . GLN A 1 107 ? 5.050 1.152 13.552 1.00 97.12 107 GLN A N 1
ATOM 821 C CA . GLN A 1 107 ? 5.545 1.100 14.937 1.00 97.12 107 GLN A CA 1
ATOM 822 C C . GLN A 1 107 ? 5.178 2.353 15.743 1.00 97.12 107 GLN A C 1
ATOM 824 O O . GLN A 1 107 ? 4.815 2.260 16.914 1.00 97.12 107 GLN A O 1
ATOM 829 N N . THR A 1 108 ? 5.264 3.526 15.113 1.00 97.06 108 THR A N 1
ATOM 830 C CA . THR A 1 108 ? 4.954 4.812 15.753 1.00 97.06 108 THR A CA 1
ATOM 831 C C . THR A 1 108 ? 3.456 4.977 15.999 1.00 97.06 108 THR A C 1
ATOM 833 O O . THR A 1 108 ? 3.051 5.480 17.047 1.00 97.06 108 THR A O 1
ATOM 836 N N . LEU A 1 109 ? 2.629 4.583 15.030 1.00 97.88 109 LEU A N 1
ATOM 837 C CA . LEU A 1 109 ? 1.200 4.891 15.019 1.00 97.88 109 LEU A CA 1
ATOM 838 C C . LEU A 1 109 ? 0.344 3.798 15.663 1.00 97.88 109 LEU A C 1
ATOM 840 O O . LEU A 1 109 ? -0.709 4.111 16.214 1.00 97.88 109 LEU A O 1
ATOM 844 N N . LEU A 1 110 ? 0.784 2.537 15.624 1.00 97.44 110 LEU A N 1
ATOM 845 C CA . LEU A 1 110 ? -0.012 1.374 16.026 1.00 97.44 110 LEU A CA 1
ATOM 846 C C . LEU A 1 110 ? 0.562 0.554 17.201 1.00 97.44 110 LEU A C 1
ATOM 848 O O . LEU A 1 110 ? 0.300 -0.645 17.253 1.00 97.44 110 LEU A O 1
ATOM 852 N N . PRO A 1 111 ? 1.294 1.113 18.189 1.00 91.75 111 PRO A N 1
ATOM 853 C CA . PRO A 1 111 ? 1.982 0.293 19.195 1.00 91.75 111 PRO A CA 1
ATOM 854 C C . PRO A 1 111 ? 1.044 -0.548 20.079 1.00 91.75 111 PRO A C 1
ATOM 856 O O . PRO A 1 111 ? 1.498 -1.483 20.726 1.00 91.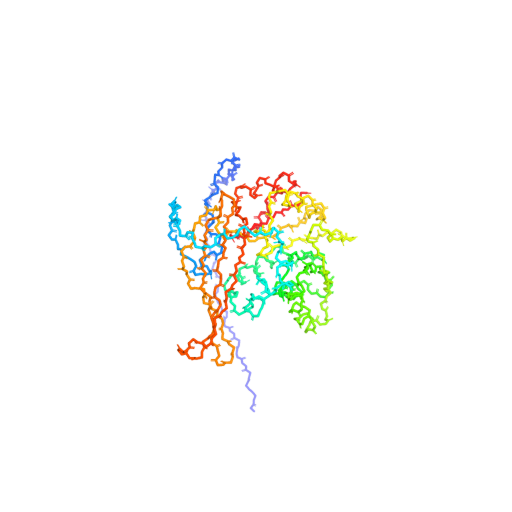75 111 PRO A O 1
ATOM 859 N N . ASN A 1 112 ? -0.252 -0.214 20.130 1.00 93.25 112 ASN A N 1
ATOM 860 C CA . ASN A 1 112 ? -1.257 -0.896 20.952 1.00 93.25 112 ASN A CA 1
ATOM 861 C C . ASN A 1 112 ? -2.529 -1.268 20.167 1.00 93.25 112 ASN A C 1
ATOM 863 O O . ASN A 1 112 ? -3.579 -1.472 20.780 1.00 93.25 112 ASN A O 1
ATOM 867 N N . ALA A 1 113 ? -2.473 -1.288 18.831 1.00 97.88 113 ALA A N 1
ATOM 868 C CA . ALA A 1 113 ? -3.631 -1.658 18.022 1.00 97.88 113 ALA A CA 1
ATOM 869 C C . ALA A 1 113 ? -4.003 -3.134 18.252 1.00 97.88 113 ALA A C 1
ATOM 871 O O . ALA A 1 113 ? -3.135 -3.986 18.445 1.00 97.88 113 ALA A O 1
ATOM 872 N N . ARG A 1 114 ? -5.302 -3.434 18.261 1.00 98.06 114 ARG A N 1
ATOM 873 C CA . ARG A 1 114 ? -5.853 -4.770 18.512 1.00 98.06 114 ARG A CA 1
ATOM 874 C C . ARG A 1 114 ? -6.645 -5.316 17.333 1.00 98.06 114 ARG A C 1
ATOM 876 O O . ARG A 1 114 ? -6.656 -6.527 17.186 1.00 98.06 114 ARG A O 1
ATOM 883 N N . ALA A 1 115 ? -7.272 -4.468 16.526 1.00 98.62 115 ALA A N 1
ATOM 884 C CA . ALA A 1 115 ? -7.952 -4.843 15.290 1.00 98.62 115 ALA A CA 1
ATOM 885 C C . ALA A 1 115 ? -7.487 -3.928 14.149 1.00 98.62 115 ALA A C 1
ATOM 887 O O . ALA A 1 115 ? -7.688 -2.712 14.202 1.00 98.62 115 ALA A O 1
ATOM 888 N N . VAL A 1 116 ? -6.838 -4.493 13.131 1.00 98.88 116 VAL A N 1
ATOM 889 C CA . VAL A 1 116 ? -6.274 -3.732 12.005 1.00 98.88 11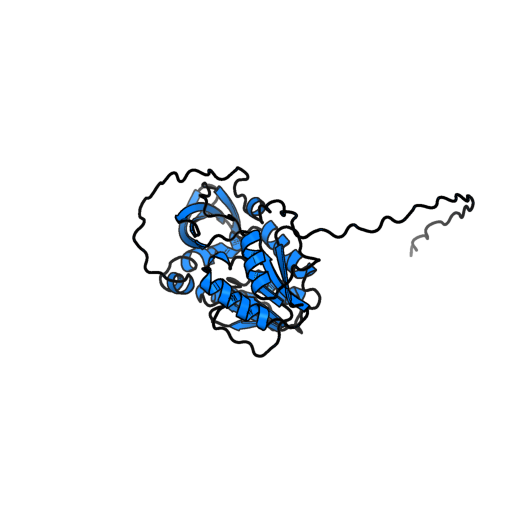6 VAL A CA 1
ATOM 890 C C . VAL A 1 116 ? -6.743 -4.325 10.688 1.00 98.88 116 VAL A C 1
ATOM 892 O O . VAL A 1 116 ? -6.610 -5.525 10.474 1.00 98.88 116 VAL A O 1
ATOM 895 N N . ALA A 1 117 ? -7.242 -3.487 9.784 1.00 98.88 117 ALA A N 1
ATOM 896 C CA . ALA A 1 117 ? -7.441 -3.875 8.394 1.00 98.88 117 ALA A CA 1
ATOM 897 C C . ALA A 1 117 ? -6.269 -3.370 7.548 1.00 98.88 117 ALA A C 1
ATOM 899 O O . ALA A 1 117 ? -5.951 -2.183 7.563 1.00 98.88 117 ALA A O 1
ATOM 900 N N . GLU A 1 118 ? -5.636 -4.258 6.796 1.00 98.88 118 GLU A N 1
ATOM 901 C CA . GLU A 1 118 ? -4.688 -3.903 5.749 1.00 98.88 118 GLU A CA 1
ATOM 902 C C . GLU A 1 118 ? -5.355 -4.139 4.397 1.00 98.88 118 GLU A C 1
ATOM 904 O O . GLU A 1 118 ? -5.723 -5.263 4.044 1.00 98.88 118 GLU A O 1
ATOM 909 N N . ILE A 1 119 ? -5.550 -3.053 3.655 1.00 98.69 119 ILE A N 1
ATOM 910 C CA . ILE A 1 119 ? -6.215 -3.066 2.358 1.00 98.69 119 ILE A CA 1
ATOM 911 C C . ILE A 1 119 ? -5.140 -3.168 1.283 1.00 98.69 119 ILE A C 1
ATOM 913 O O . ILE A 1 119 ? -4.214 -2.358 1.269 1.00 98.69 119 ILE A O 1
ATOM 917 N N . GLY A 1 120 ? -5.276 -4.138 0.377 1.00 97.75 120 GLY A N 1
ATOM 918 C CA . GLY A 1 120 ? -4.295 -4.397 -0.679 1.00 97.75 120 GLY A CA 1
ATOM 919 C C . GLY A 1 120 ? -2.892 -4.703 -0.138 1.00 97.75 120 GLY A C 1
ATOM 920 O O . GLY A 1 120 ? -1.939 -4.044 -0.548 1.00 97.75 120 GLY A O 1
ATOM 921 N N . PRO A 1 121 ? -2.728 -5.682 0.774 1.00 98.00 121 PRO A N 1
ATOM 922 C CA . PRO A 1 121 ? -1.424 -6.059 1.326 1.00 98.00 121 PRO A CA 1
ATOM 923 C C . PRO A 1 121 ? -0.461 -6.622 0.263 1.00 98.00 121 PRO A C 1
ATOM 925 O O . PRO A 1 121 ? 0.729 -6.824 0.539 1.00 98.00 121 PRO A O 1
ATOM 928 N N . GLY A 1 122 ? -0.953 -6.939 -0.941 1.00 97.69 122 GLY A N 1
ATOM 929 C CA . GLY A 1 122 ? -0.165 -7.506 -2.020 1.00 97.69 122 GLY A CA 1
ATOM 930 C C . GLY A 1 122 ? 0.425 -8.851 -1.607 1.00 97.69 122 GLY A C 1
ATOM 931 O O . GLY A 1 122 ? -0.282 -9.793 -1.250 1.00 97.69 122 GLY A O 1
ATOM 932 N N . THR A 1 123 ? 1.752 -8.943 -1.633 1.00 97.81 123 THR A N 1
ATOM 933 C CA . THR A 1 123 ? 2.495 -10.137 -1.208 1.00 97.81 123 THR A CA 1
ATOM 934 C C . THR A 1 123 ? 2.586 -10.286 0.314 1.00 97.81 123 THR A C 1
ATOM 936 O O . THR A 1 123 ? 3.090 -11.302 0.793 1.00 97.81 123 THR A O 1
ATOM 939 N N . GLY A 1 124 ? 2.138 -9.300 1.097 1.00 97.88 124 GLY A N 1
ATOM 940 C CA . GLY A 1 124 ? 2.064 -9.376 2.557 1.00 97.88 124 GLY A CA 1
ATOM 941 C C . GLY A 1 124 ? 3.280 -8.882 3.330 1.00 97.88 124 GLY A C 1
ATOM 942 O O . GLY A 1 124 ? 3.423 -9.239 4.497 1.00 97.88 124 GLY A O 1
ATOM 943 N N . ILE A 1 125 ? 4.172 -8.098 2.710 1.00 96.94 125 ILE A N 1
ATOM 944 C CA . ILE A 1 125 ? 5.359 -7.539 3.387 1.00 96.94 125 ILE A CA 1
ATOM 945 C C . ILE A 1 125 ? 4.954 -6.816 4.679 1.00 96.94 125 ILE A C 1
ATOM 947 O O . ILE A 1 125 ? 5.537 -7.063 5.737 1.00 96.94 125 ILE A O 1
ATOM 951 N N . PHE A 1 126 ? 3.945 -5.947 4.603 1.00 98.19 126 PHE A N 1
ATOM 952 C CA . PHE A 1 126 ? 3.507 -5.164 5.755 1.00 98.19 126 PHE A CA 1
ATOM 953 C C . PHE A 1 126 ? 2.540 -5.931 6.657 1.00 98.19 126 PHE A C 1
ATOM 955 O O . PHE A 1 126 ? 2.575 -5.710 7.865 1.00 98.19 126 PHE A O 1
ATOM 962 N N . THR A 1 127 ? 1.819 -6.932 6.144 1.00 98.69 127 THR A N 1
ATOM 963 C CA . THR A 1 127 ? 1.055 -7.871 6.982 1.00 98.69 127 THR A CA 1
ATOM 964 C C . THR A 1 127 ? 1.960 -8.636 7.942 1.00 98.69 127 THR A C 1
ATOM 966 O O . THR A 1 127 ? 1.661 -8.752 9.128 1.00 98.69 127 THR A O 1
ATOM 969 N N . GLU A 1 128 ? 3.109 -9.124 7.462 1.00 98.00 128 GLU A N 1
ATOM 970 C CA . GLU A 1 128 ? 4.121 -9.769 8.308 1.00 98.00 128 GLU A CA 1
ATOM 971 C C . GLU A 1 128 ? 4.705 -8.790 9.339 1.00 98.00 128 GLU A C 1
ATOM 973 O O . GLU A 1 128 ? 4.907 -9.163 10.499 1.00 98.00 128 GLU A O 1
ATOM 978 N N . ALA A 1 129 ? 4.939 -7.532 8.955 1.00 97.25 129 ALA A N 1
ATOM 979 C CA . ALA A 1 129 ? 5.401 -6.501 9.882 1.00 97.25 129 ALA A CA 1
ATOM 980 C C . ALA A 1 129 ? 4.357 -6.188 10.971 1.00 97.25 129 ALA A C 1
ATOM 982 O O . ALA A 1 129 ? 4.711 -6.129 12.149 1.00 97.25 129 ALA A O 1
ATOM 983 N N . LEU A 1 130 ? 3.079 -6.051 10.601 1.00 98.44 130 LEU A N 1
ATOM 984 C CA . LEU A 1 130 ? 1.959 -5.855 11.525 1.00 98.44 130 LEU A CA 1
ATOM 985 C C . LEU A 1 130 ? 1.816 -7.039 12.485 1.00 98.44 130 LEU A C 1
ATOM 987 O O . LEU A 1 130 ? 1.738 -6.835 13.694 1.00 98.44 130 LEU A O 1
ATOM 991 N N . ALA A 1 131 ? 1.854 -8.270 11.972 1.00 97.81 131 ALA A N 1
ATOM 992 C CA . ALA A 1 131 ? 1.760 -9.480 12.786 1.00 97.81 131 ALA A CA 1
ATOM 993 C C . ALA A 1 131 ? 2.864 -9.543 13.853 1.00 97.81 131 ALA A C 1
ATOM 995 O O . ALA A 1 131 ? 2.595 -9.838 15.019 1.00 97.81 131 ALA A O 1
ATOM 996 N N . ARG A 1 132 ? 4.105 -9.208 13.479 1.00 96.38 132 ARG A N 1
ATOM 997 C CA . ARG A 1 132 ? 5.237 -9.149 14.419 1.00 96.38 132 ARG A CA 1
ATOM 998 C C . ARG A 1 132 ? 5.119 -8.007 15.421 1.00 96.38 132 ARG A C 1
ATOM 1000 O O . ARG A 1 132 ? 5.478 -8.191 16.580 1.00 96.38 132 ARG A O 1
ATOM 1007 N N . LEU A 1 133 ? 4.653 -6.841 14.975 1.00 97.25 133 LEU A N 1
ATOM 1008 C CA . LEU A 1 133 ? 4.496 -5.654 15.813 1.00 97.25 133 LEU A CA 1
ATOM 1009 C C . LEU A 1 133 ? 3.433 -5.862 16.896 1.00 97.25 133 LEU A C 1
ATOM 1011 O O . LEU A 1 133 ? 3.670 -5.546 18.059 1.00 97.25 133 LEU A O 1
ATOM 1015 N N . LEU A 1 134 ? 2.265 -6.375 16.510 1.00 97.31 134 LEU A N 1
ATOM 1016 C CA . LEU A 1 134 ? 1.080 -6.420 17.367 1.00 97.31 134 LEU A CA 1
ATOM 1017 C C . LEU A 1 134 ? 0.965 -7.732 18.158 1.00 97.31 134 LEU A C 1
ATOM 1019 O O . LEU A 1 134 ? 0.319 -7.789 19.209 1.00 97.31 134 LEU A O 1
ATOM 1023 N N . GLY A 1 135 ? 1.630 -8.786 17.680 1.00 96.06 135 GLY A N 1
ATOM 1024 C CA . GLY A 1 135 ? 1.628 -10.100 18.304 1.00 96.06 135 GLY A CA 1
ATOM 1025 C C . GLY A 1 135 ? 0.292 -10.847 18.168 1.00 96.06 135 GLY A C 1
ATOM 1026 O O . GLY A 1 135 ? -0.675 -10.351 17.594 1.00 96.06 135 GLY A O 1
ATOM 1027 N N . PRO A 1 136 ? 0.199 -12.058 18.742 1.00 96.38 136 PRO A N 1
ATOM 1028 C CA . PRO A 1 136 ? -0.875 -13.020 18.456 1.00 96.38 136 PRO A CA 1
ATOM 1029 C C . PRO A 1 136 ? -2.251 -12.638 19.027 1.00 96.38 136 PRO A C 1
ATOM 1031 O O . PRO A 1 136 ? -3.244 -13.305 18.756 1.00 96.38 136 PRO A O 1
ATOM 1034 N N . LYS A 1 137 ? -2.322 -11.604 19.876 1.00 95.94 137 LYS A N 1
ATOM 1035 C CA . LYS A 1 137 ? -3.582 -11.131 20.475 1.00 95.94 137 LYS A CA 1
ATOM 1036 C C . LYS A 1 137 ? -4.290 -10.078 19.628 1.00 95.94 137 LYS A C 1
ATOM 1038 O O . LYS A 1 137 ? -5.439 -9.762 19.937 1.00 95.94 137 LYS A O 1
ATOM 1043 N N . ALA A 1 138 ? -3.597 -9.497 18.654 1.00 97.75 138 ALA A N 1
ATOM 1044 C CA . ALA A 1 138 ? -4.198 -8.583 17.705 1.00 97.75 138 ALA A CA 1
ATOM 1045 C C . ALA A 1 138 ? -4.759 -9.367 16.522 1.00 97.75 138 ALA A C 1
ATOM 1047 O O . ALA A 1 138 ? -4.180 -10.363 16.105 1.00 97.75 138 ALA A O 1
ATOM 1048 N N . GLU A 1 139 ? -5.886 -8.912 16.007 1.00 98.38 139 GLU A N 1
ATOM 1049 C CA . GLU A 1 139 ? -6.548 -9.439 14.828 1.00 98.38 139 GLU A CA 1
ATOM 1050 C C . GLU A 1 139 ? -6.217 -8.553 13.627 1.00 98.38 139 GLU A C 1
ATOM 1052 O O . GLU A 1 139 ? -6.361 -7.327 13.679 1.00 98.38 139 GLU A O 1
ATOM 1057 N N . ILE A 1 140 ? -5.728 -9.173 12.556 1.00 98.81 140 ILE A N 1
ATOM 1058 C CA . ILE A 1 140 ? -5.362 -8.480 11.322 1.00 98.81 140 ILE A CA 1
ATOM 1059 C C . ILE A 1 140 ? -6.218 -9.029 10.185 1.00 98.81 140 ILE A C 1
ATOM 1061 O O . ILE A 1 140 ? -6.201 -10.227 9.912 1.00 98.81 140 ILE A O 1
ATOM 1065 N N . PHE A 1 141 ? -6.924 -8.149 9.486 1.00 98.88 141 PHE A N 1
ATOM 1066 C CA . PHE A 1 141 ? -7.694 -8.476 8.291 1.00 98.88 141 PHE A CA 1
ATOM 1067 C C . PHE A 1 141 ? -6.915 -8.028 7.058 1.00 98.88 141 PHE A C 1
ATOM 1069 O O . PHE A 1 141 ? -6.763 -6.833 6.819 1.00 98.88 141 PHE A O 1
ATOM 1076 N N . ALA A 1 142 ? -6.407 -8.981 6.284 1.00 98.81 142 ALA A N 1
ATOM 1077 C CA . ALA A 1 142 ? -5.620 -8.734 5.081 1.00 98.81 142 ALA A CA 1
ATOM 1078 C C . ALA A 1 142 ? -6.515 -8.904 3.840 1.00 98.81 142 ALA A C 1
ATOM 1080 O O . ALA A 1 142 ? -6.852 -10.030 3.468 1.00 98.81 142 ALA A O 1
ATOM 1081 N N . ILE A 1 143 ? -6.929 -7.796 3.217 1.00 98.81 143 ILE A N 1
ATOM 1082 C CA . ILE A 1 143 ? -7.925 -7.775 2.130 1.00 98.81 143 ILE A CA 1
ATOM 1083 C C . ILE A 1 143 ? -7.209 -7.654 0.783 1.00 98.81 143 ILE A C 1
ATOM 1085 O O . ILE A 1 143 ? -6.808 -6.560 0.388 1.00 98.81 143 ILE A O 1
ATOM 1089 N N . GLU A 1 144 ? -7.032 -8.781 0.089 1.00 98.44 144 GLU A N 1
ATOM 1090 C CA . GLU A 1 144 ? -6.278 -8.874 -1.168 1.00 98.44 144 GLU A CA 1
ATOM 1091 C C . GLU A 1 144 ? -7.074 -9.618 -2.250 1.00 98.44 144 GLU A C 1
ATOM 1093 O O . GLU A 1 144 ? -7.136 -10.856 -2.222 1.00 98.44 144 GLU A O 1
ATOM 1098 N N . PRO A 1 145 ? -7.648 -8.913 -3.240 1.00 97.31 145 PRO A N 1
ATOM 1099 C CA . PRO A 1 145 ? -8.446 -9.546 -4.284 1.00 97.31 145 PRO A CA 1
ATOM 1100 C C . PRO A 1 145 ? -7.596 -10.300 -5.319 1.00 97.31 145 PRO A C 1
ATOM 1102 O O . PRO A 1 145 ? -8.023 -11.354 -5.808 1.00 97.31 145 PRO A O 1
ATOM 1105 N N . ALA A 1 146 ? -6.379 -9.843 -5.638 1.00 97.25 146 ALA A N 1
ATOM 1106 C CA . ALA A 1 146 ? -5.568 -10.438 -6.694 1.00 97.25 146 ALA A CA 1
ATOM 1107 C C . ALA A 1 146 ? -4.993 -11.786 -6.249 1.00 97.25 146 ALA A C 1
ATOM 1109 O O . ALA A 1 146 ? -4.122 -11.880 -5.382 1.00 97.25 146 ALA A O 1
ATOM 1110 N N . ARG A 1 147 ? -5.452 -12.868 -6.891 1.00 97.56 147 ARG A N 1
ATOM 1111 C CA . ARG A 1 147 ? -5.081 -14.242 -6.524 1.00 97.56 147 ARG A CA 1
ATOM 1112 C C . ARG A 1 147 ? -3.569 -14.465 -6.512 1.00 97.56 147 ARG A C 1
ATOM 1114 O O . ARG A 1 147 ? -3.073 -15.154 -5.623 1.00 97.56 147 ARG A O 1
ATOM 1121 N N . ILE A 1 148 ? -2.847 -13.895 -7.478 1.00 97.25 148 ILE A N 1
ATOM 1122 C CA . ILE A 1 148 ? -1.392 -14.053 -7.589 1.00 97.25 148 ILE A CA 1
ATOM 1123 C C . ILE A 1 148 ? -0.641 -13.393 -6.423 1.00 97.25 148 ILE A C 1
ATOM 1125 O O . ILE A 1 148 ? 0.279 -13.995 -5.873 1.00 97.25 148 ILE A O 1
ATOM 1129 N N . MET A 1 149 ? -1.082 -12.209 -5.992 1.00 97.94 149 MET A N 1
ATOM 1130 C CA . MET A 1 149 ? -0.529 -11.506 -4.832 1.00 97.94 149 MET A CA 1
ATOM 1131 C C . MET A 1 149 ? -0.885 -12.242 -3.539 1.00 97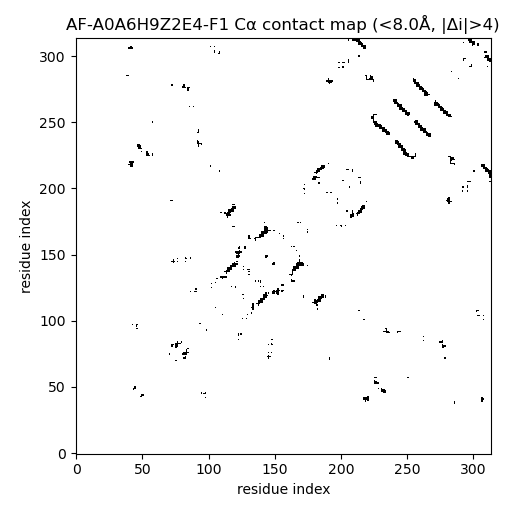.94 149 MET A C 1
ATOM 1133 O O . MET A 1 149 ? -0.006 -12.593 -2.748 1.00 97.94 149 MET A O 1
ATOM 1137 N N . ARG A 1 150 ? -2.165 -12.609 -3.394 1.00 98.06 150 ARG A N 1
ATOM 1138 C CA . ARG A 1 150 ? -2.672 -13.372 -2.251 1.00 98.06 150 ARG A CA 1
ATOM 1139 C C . ARG A 1 150 ? -1.962 -14.714 -2.076 1.00 98.06 150 ARG A C 1
ATOM 1141 O O . ARG A 1 150 ? -1.746 -15.142 -0.948 1.00 98.06 150 ARG A O 1
ATOM 1148 N N . ALA A 1 151 ? -1.557 -15.383 -3.157 1.00 98.00 151 ALA A N 1
ATOM 1149 C CA . ALA A 1 151 ? -0.788 -16.624 -3.068 1.00 98.00 151 ALA A CA 1
ATOM 1150 C C . ALA A 1 151 ? 0.569 -16.421 -2.363 1.00 98.00 151 ALA A C 1
ATOM 1152 O O . ALA A 1 151 ? 0.960 -17.240 -1.522 1.00 98.00 151 ALA A O 1
ATOM 1153 N N . ALA A 1 152 ? 1.266 -15.317 -2.656 1.00 97.69 152 ALA A N 1
ATOM 1154 C CA . ALA A 1 152 ? 2.505 -14.952 -1.972 1.00 97.69 152 ALA A CA 1
ATOM 1155 C C . ALA A 1 152 ? 2.249 -14.577 -0.502 1.00 97.69 152 ALA A C 1
ATOM 1157 O O . ALA A 1 152 ? 2.935 -15.101 0.378 1.00 97.69 152 ALA A O 1
ATOM 1158 N N . LEU A 1 153 ? 1.209 -13.776 -0.232 1.00 98.44 153 LEU A N 1
ATOM 1159 C CA . LEU A 1 153 ? 0.748 -13.443 1.123 1.00 98.44 153 LEU A CA 1
ATOM 1160 C C . LEU A 1 153 ? 0.483 -14.698 1.959 1.00 98.44 153 LEU A C 1
ATOM 1162 O O . LEU A 1 153 ? 1.059 -14.861 3.030 1.00 98.44 153 LEU A O 1
ATOM 1166 N N . MET A 1 154 ? -0.330 -15.629 1.457 1.00 98.12 154 MET A N 1
ATOM 1167 C CA . MET A 1 154 ? -0.651 -16.871 2.166 1.00 98.12 154 MET A CA 1
ATOM 1168 C C . MET A 1 154 ? 0.599 -17.720 2.430 1.00 98.12 154 MET A C 1
ATOM 1170 O O . MET A 1 154 ? 0.758 -18.262 3.521 1.00 98.12 154 MET A O 1
ATOM 1174 N N . THR A 1 155 ? 1.519 -17.802 1.463 1.00 97.81 155 THR A N 1
ATOM 1175 C CA . THR A 1 155 ? 2.787 -18.536 1.626 1.00 97.81 155 THR A CA 1
ATOM 1176 C C . THR A 1 155 ? 3.677 -17.910 2.701 1.00 97.81 155 THR A C 1
ATOM 1178 O O . THR A 1 155 ? 4.326 -18.625 3.467 1.00 97.81 155 THR A O 1
ATOM 1181 N N . ARG A 1 156 ? 3.713 -16.576 2.769 1.00 97.38 156 ARG A N 1
ATOM 1182 C CA . ARG A 1 156 ? 4.421 -15.823 3.807 1.00 97.38 156 ARG A CA 1
ATOM 1183 C C . ARG A 1 156 ? 3.801 -16.072 5.183 1.00 97.38 156 ARG A C 1
ATOM 1185 O O . ARG A 1 156 ? 4.521 -16.450 6.103 1.00 97.38 156 ARG A O 1
ATOM 1192 N N . LEU A 1 157 ? 2.481 -15.934 5.307 1.00 97.44 157 LEU A N 1
ATOM 1193 C CA . LEU A 1 157 ? 1.758 -16.103 6.571 1.00 97.44 157 LEU A CA 1
ATOM 1194 C C . LEU A 1 157 ? 1.776 -17.542 7.098 1.00 97.44 157 LEU A C 1
ATOM 1196 O O . LEU A 1 157 ? 1.800 -17.742 8.306 1.00 97.44 157 LEU A O 1
ATOM 1200 N N . ALA A 1 158 ? 1.870 -18.551 6.227 1.00 96.75 158 ALA A N 1
ATOM 1201 C CA . ALA A 1 158 ? 2.029 -19.947 6.646 1.00 96.75 158 ALA A CA 1
ATOM 1202 C C . ALA A 1 158 ? 3.297 -20.194 7.494 1.00 96.75 158 ALA A C 1
ATOM 1204 O O . ALA A 1 158 ? 3.412 -21.229 8.149 1.00 96.75 158 ALA A O 1
ATOM 1205 N N . ARG A 1 159 ? 4.254 -19.255 7.491 1.00 96.56 159 ARG A N 1
ATOM 1206 C CA . ARG A 1 159 ? 5.467 -19.283 8.325 1.00 96.56 159 ARG A CA 1
ATOM 1207 C C . ARG A 1 159 ? 5.305 -18.553 9.666 1.00 96.56 159 ARG A C 1
ATOM 1209 O O . ARG A 1 159 ? 6.274 -18.495 10.416 1.00 96.56 159 ARG A O 1
ATOM 1216 N N . LEU A 1 160 ? 4.120 -18.009 9.949 1.00 95.88 160 LEU A N 1
ATOM 1217 C CA . LEU A 1 160 ? 3.755 -17.267 11.162 1.00 95.88 160 LEU A CA 1
ATOM 1218 C C . LEU A 1 160 ? 2.472 -17.866 11.782 1.00 95.88 160 LEU A C 1
ATOM 1220 O O . LEU A 1 160 ? 1.453 -17.181 11.862 1.00 95.88 160 LEU A O 1
ATOM 1224 N N . PRO A 1 161 ? 2.466 -19.157 12.168 1.00 94.00 161 PRO A N 1
ATOM 1225 C CA . PRO A 1 161 ? 1.250 -19.862 12.595 1.00 94.00 161 PRO A CA 1
ATOM 1226 C C . PRO A 1 161 ? 0.595 -19.289 13.861 1.00 94.00 161 PRO A C 1
ATOM 1228 O O . PRO A 1 161 ? -0.567 -19.572 14.134 1.00 94.00 161 PRO A O 1
ATOM 1231 N N . GLU A 1 162 ? 1.331 -18.515 14.653 1.00 95.12 162 GLU A N 1
ATOM 1232 C CA . GLU A 1 162 ? 0.832 -17.815 15.833 1.00 95.12 162 GLU A CA 1
ATOM 1233 C C . GLU A 1 162 ? 0.122 -16.492 15.514 1.00 95.12 162 GLU A C 1
ATOM 1235 O O . GLU A 1 162 ? -0.582 -15.962 16.372 1.00 95.12 162 GLU A O 1
ATOM 1240 N N . ALA A 1 163 ? 0.312 -15.936 14.315 1.00 96.19 163 ALA A N 1
ATOM 1241 C CA . ALA A 1 163 ? -0.294 -14.670 13.935 1.00 96.19 163 ALA A CA 1
ATOM 1242 C C . ALA A 1 163 ? -1.793 -14.850 13.657 1.00 96.19 163 ALA A C 1
ATOM 1244 O O . ALA A 1 163 ? -2.192 -15.683 12.845 1.00 96.19 163 ALA A O 1
ATOM 1245 N N . ASN A 1 164 ? -2.629 -14.032 14.297 1.00 97.94 164 ASN A N 1
ATOM 1246 C CA . ASN A 1 164 ? -4.068 -14.024 14.054 1.00 97.94 164 ASN A CA 1
ATOM 1247 C C . ASN A 1 164 ? -4.394 -13.123 12.850 1.00 97.94 164 ASN A C 1
ATOM 1249 O O . ASN A 1 164 ? -4.777 -11.961 13.001 1.00 97.94 164 ASN A O 1
ATOM 1253 N N . VAL A 1 165 ? -4.158 -13.660 11.649 1.00 98.56 165 VAL A N 1
ATOM 1254 C CA . VAL A 1 165 ? -4.398 -12.969 10.377 1.00 98.56 165 VAL A CA 1
ATOM 1255 C C . VAL A 1 165 ? -5.495 -13.676 9.588 1.00 98.56 165 VAL A C 1
ATOM 1257 O O . VAL A 1 165 ? -5.336 -14.829 9.184 1.00 98.56 165 VAL A O 1
ATOM 1260 N N . THR A 1 166 ? -6.572 -12.953 9.294 1.00 98.38 166 THR A N 1
ATOM 1261 C CA . THR A 1 166 ? -7.648 -13.392 8.403 1.00 98.38 166 THR A CA 1
ATOM 1262 C C . THR A 1 166 ? -7.421 -12.799 7.018 1.00 98.38 166 THR A C 1
ATOM 1264 O O . THR A 1 166 ? -7.448 -11.583 6.840 1.00 98.38 166 THR A O 1
ATOM 1267 N N . VAL A 1 167 ? -7.190 -13.657 6.022 1.00 98.56 167 VAL A N 1
ATOM 1268 C CA . VAL A 1 167 ? -7.011 -13.232 4.626 1.00 98.56 167 VAL A CA 1
ATOM 1269 C C . VAL A 1 167 ? -8.349 -13.281 3.896 1.00 98.56 167 VAL A C 1
ATOM 1271 O O . VAL A 1 167 ? -8.951 -14.348 3.775 1.00 98.56 167 VAL A O 1
ATOM 1274 N N . LEU A 1 168 ? -8.778 -12.139 3.366 1.00 98.50 168 LEU A N 1
ATOM 1275 C CA . LEU A 1 168 ? -10.036 -11.974 2.647 1.00 98.50 168 LEU A CA 1
ATOM 1276 C C . LEU A 1 168 ? -9.761 -11.777 1.146 1.00 98.50 168 LEU A C 1
ATOM 1278 O O . LEU A 1 168 ? -9.026 -10.857 0.779 1.00 98.50 168 LEU A O 1
ATOM 1282 N N . PRO A 1 169 ? -10.315 -12.619 0.252 1.00 97.56 169 PRO A N 1
ATOM 1283 C CA . PRO A 1 169 ? -10.143 -12.504 -1.196 1.00 97.56 169 PRO A CA 1
ATOM 1284 C C . PRO A 1 169 ? -11.093 -11.463 -1.824 1.00 97.56 169 PRO A C 1
ATOM 1286 O O . PRO A 1 169 ? -11.547 -11.652 -2.952 1.00 97.56 169 PRO A O 1
ATOM 1289 N N . ASP A 1 170 ? -11.417 -10.402 -1.088 1.00 97.12 170 ASP A N 1
ATOM 1290 C CA . ASP A 1 170 ? -12.467 -9.438 -1.416 1.00 97.12 170 ASP A CA 1
ATOM 1291 C C . ASP A 1 170 ? -11.900 -8.121 -1.961 1.00 97.12 170 ASP A C 1
ATOM 1293 O O . ASP A 1 170 ? -10.725 -7.798 -1.780 1.00 97.12 170 ASP A O 1
ATOM 1297 N N . ASP A 1 171 ? -12.754 -7.336 -2.622 1.00 95.44 171 ASP A N 1
ATOM 1298 C CA . ASP A 1 171 ? -12.422 -5.974 -3.039 1.00 95.44 171 ASP A CA 1
ATOM 1299 C C . ASP A 1 171 ? -12.511 -4.998 -1.853 1.00 95.44 171 ASP A C 1
ATOM 1301 O O . ASP A 1 171 ? -13.401 -5.099 -1.005 1.00 95.44 171 ASP A O 1
ATOM 1305 N N . ALA A 1 172 ? -11.622 -4.003 -1.819 1.00 96.50 172 ALA A N 1
ATOM 1306 C CA . ALA A 1 172 ? -11.566 -2.972 -0.779 1.00 96.50 172 ALA A CA 1
ATOM 1307 C C . ALA A 1 172 ? -12.903 -2.246 -0.543 1.00 96.50 172 ALA A C 1
ATOM 1309 O O . ALA A 1 172 ? -13.153 -1.715 0.540 1.00 96.50 172 ALA A O 1
ATOM 1310 N N . LEU A 1 173 ? -13.751 -2.185 -1.567 1.00 96.31 173 LEU A N 1
ATOM 1311 C CA . LEU A 1 173 ? -15.023 -1.484 -1.548 1.00 96.31 173 LEU A CA 1
ATOM 1312 C C . LEU A 1 173 ? -16.199 -2.387 -1.151 1.00 96.31 173 LEU A C 1
ATOM 1314 O O . LEU A 1 173 ? -17.280 -1.861 -0.881 1.00 96.31 173 LEU A O 1
ATOM 1318 N N . THR A 1 174 ? -16.006 -3.710 -1.124 1.00 95.38 174 THR A N 1
ATOM 1319 C CA . THR A 1 174 ? -17.052 -4.707 -0.831 1.00 95.38 174 THR A CA 1
ATOM 1320 C C . THR A 1 174 ? -16.737 -5.608 0.360 1.00 95.38 174 THR A C 1
ATOM 1322 O O . THR A 1 174 ? -17.642 -6.272 0.846 1.00 95.38 174 THR A O 1
ATOM 1325 N N . ALA A 1 175 ? -15.486 -5.660 0.825 1.00 97.44 175 ALA A N 1
ATOM 1326 C CA . ALA A 1 175 ? -15.084 -6.455 1.983 1.00 97.44 175 ALA A CA 1
ATOM 1327 C C . ALA A 1 175 ? -15.834 -6.000 3.241 1.00 97.44 175 ALA A C 1
ATOM 1329 O O . ALA A 1 175 ? -15.796 -4.820 3.581 1.00 97.44 175 ALA A O 1
ATOM 1330 N N . GLU A 1 176 ? -16.495 -6.905 3.953 1.00 95.81 176 GLU A N 1
ATOM 1331 C CA . GLU A 1 176 ? -17.234 -6.578 5.175 1.00 95.81 176 GLU A CA 1
ATOM 1332 C C . GLU A 1 176 ? -16.528 -7.154 6.400 1.00 95.81 176 GLU A C 1
ATOM 1334 O O . GLU A 1 176 ? -16.116 -8.311 6.396 1.00 95.81 176 GLU A O 1
ATOM 1339 N N . LEU A 1 177 ? -16.404 -6.331 7.441 1.00 96.88 177 LEU A N 1
ATOM 1340 C CA . LEU A 1 177 ? -15.845 -6.702 8.738 1.00 96.88 177 LEU A CA 1
ATOM 1341 C C . LEU A 1 177 ? -16.896 -6.417 9.811 1.00 96.88 177 LEU A C 1
ATOM 1343 O O . LEU A 1 177 ? -17.577 -5.393 9.758 1.00 96.88 177 LEU A O 1
ATOM 1347 N N . ASP A 1 178 ? -17.019 -7.305 10.789 1.00 94.50 178 ASP A N 1
ATOM 1348 C CA . ASP A 1 178 ? -17.998 -7.230 11.877 1.00 94.50 178 ASP A CA 1
ATOM 1349 C C . ASP A 1 178 ? -17.413 -6.654 13.180 1.00 94.50 178 ASP A C 1
ATOM 1351 O O . ASP A 1 178 ? -18.024 -6.753 14.247 1.00 94.50 178 ASP A O 1
ATOM 1355 N N . VAL A 1 179 ? -16.251 -6.000 13.090 1.00 96.44 179 VAL A N 1
ATOM 1356 C CA . VAL A 1 179 ? -15.536 -5.386 14.215 1.00 96.44 179 VAL A CA 1
ATOM 1357 C C . VAL A 1 179 ? -15.194 -3.923 13.935 1.00 96.44 179 VAL A C 1
ATOM 1359 O O . VAL A 1 179 ? -14.927 -3.536 12.797 1.00 96.44 179 VAL A O 1
ATOM 1362 N N . GLU A 1 180 ? -15.163 -3.099 14.985 1.00 97.19 180 GLU A N 1
ATOM 1363 C CA . GLU A 1 180 ? -14.570 -1.763 14.888 1.00 97.19 180 GLU A CA 1
ATOM 1364 C C . GLU A 1 180 ? -13.040 -1.861 14.847 1.00 97.19 180 GLU A C 1
ATOM 1366 O O . GLU A 1 180 ? -12.427 -2.629 15.592 1.00 97.19 180 GLU A O 1
ATOM 1371 N N . LEU A 1 181 ? -12.413 -1.042 14.007 1.00 98.81 181 LEU A N 1
ATOM 1372 C CA . LEU A 1 181 ? -10.977 -1.096 13.756 1.00 98.81 181 LEU A CA 1
ATOM 1373 C C . LEU A 1 181 ? -10.215 -0.046 14.565 1.00 98.81 181 LEU A C 1
ATOM 1375 O O . LEU A 1 181 ? -10.597 1.124 14.618 1.00 98.81 181 LEU A O 1
ATOM 1379 N N . ASP A 1 182 ? -9.078 -0.443 15.134 1.00 98.81 182 ASP A N 1
ATOM 1380 C CA . ASP A 1 182 ? -8.064 0.491 15.628 1.00 98.81 182 ASP A CA 1
ATOM 1381 C C . ASP A 1 182 ? -7.357 1.199 14.476 1.00 98.81 182 ASP A C 1
ATOM 1383 O O . ASP A 1 182 ? -6.973 2.363 14.611 1.00 98.81 182 ASP A O 1
ATOM 1387 N N . ALA A 1 183 ? -7.160 0.495 13.358 1.00 98.88 183 ALA A N 1
ATOM 1388 C CA . ALA A 1 183 ? -6.498 1.068 12.204 1.00 98.88 183 ALA A CA 1
ATOM 1389 C C . ALA A 1 183 ? -6.900 0.458 10.865 1.00 98.88 183 ALA A C 1
ATOM 1391 O O . ALA A 1 183 ? -7.270 -0.712 10.771 1.00 98.88 183 ALA A O 1
ATOM 1392 N N . VAL A 1 184 ? -6.745 1.275 9.825 1.00 98.88 184 VAL A N 1
ATOM 1393 C CA . VAL A 1 184 ? -6.805 0.869 8.422 1.00 98.88 184 VAL A CA 1
ATOM 1394 C C . VAL A 1 184 ? -5.499 1.289 7.755 1.00 98.88 184 VAL A C 1
ATOM 1396 O O . VAL A 1 184 ? -5.127 2.460 7.806 1.00 98.88 184 VAL A O 1
ATOM 1399 N N . VAL A 1 185 ? -4.797 0.349 7.133 1.00 98.88 185 VAL A N 1
ATOM 1400 C CA . VAL A 1 185 ? -3.522 0.576 6.444 1.00 98.88 185 VAL A CA 1
ATOM 1401 C C . VAL A 1 185 ? -3.723 0.372 4.947 1.00 98.88 185 VAL A C 1
ATOM 1403 O O . VAL A 1 185 ? -4.271 -0.647 4.534 1.00 98.88 185 VAL A O 1
ATOM 1406 N N . LEU A 1 186 ? -3.288 1.338 4.138 1.00 97.56 186 LEU A N 1
ATOM 1407 C CA . LEU A 1 186 ? -3.326 1.281 2.678 1.00 97.56 186 LEU A CA 1
ATOM 1408 C C . LEU A 1 186 ? -1.953 1.693 2.146 1.00 97.56 186 LEU A C 1
ATOM 1410 O O . LEU A 1 186 ? -1.681 2.887 2.028 1.00 97.56 186 LEU A O 1
ATOM 1414 N N . PHE A 1 187 ? -1.088 0.724 1.841 1.00 97.25 187 PHE A N 1
ATOM 1415 C CA . PHE A 1 187 ? 0.231 1.008 1.276 1.00 97.25 187 PHE A CA 1
ATOM 1416 C C . PHE A 1 187 ? 0.324 0.634 -0.200 1.00 97.25 187 PHE A C 1
ATOM 1418 O O . PHE A 1 187 ? -0.032 -0.475 -0.579 1.00 97.25 187 PHE A O 1
ATOM 1425 N N . ASN A 1 188 ? 0.838 1.547 -1.028 1.00 93.25 188 ASN A N 1
ATOM 1426 C CA . ASN A 1 188 ? 1.005 1.388 -2.478 1.00 93.25 188 ASN A CA 1
ATOM 1427 C C . ASN A 1 188 ? -0.293 0.977 -3.194 1.00 93.25 188 ASN A C 1
ATOM 1429 O O . ASN A 1 188 ? -0.288 0.115 -4.072 1.00 93.25 188 ASN A O 1
ATOM 1433 N N . LEU A 1 189 ? -1.412 1.579 -2.770 1.00 95.06 189 LEU A N 1
ATOM 1434 C CA . LEU A 1 189 ? -2.752 1.162 -3.184 1.00 95.06 189 LEU A CA 1
ATOM 1435 C C . LEU A 1 189 ? -3.617 2.297 -3.755 1.00 95.06 189 LEU A C 1
ATOM 1437 O O . LEU A 1 189 ? -4.371 2.079 -4.704 1.00 95.06 189 LEU A O 1
ATOM 1441 N N . ILE A 1 190 ? -3.557 3.505 -3.181 1.00 95.44 190 ILE A N 1
ATOM 1442 C CA . ILE A 1 190 ? -4.559 4.550 -3.459 1.00 95.44 190 ILE A CA 1
ATOM 1443 C C . ILE A 1 190 ? -4.578 5.009 -4.926 1.00 95.44 190 ILE A C 1
ATOM 1445 O O . ILE A 1 190 ? -5.618 5.446 -5.420 1.00 95.44 190 ILE A O 1
ATOM 1449 N N . MET A 1 191 ? -3.467 4.835 -5.649 1.00 94.81 191 MET A N 1
ATOM 1450 C CA . MET A 1 191 ? -3.364 5.130 -7.079 1.00 94.81 191 MET A CA 1
ATOM 1451 C C . MET A 1 191 ? -4.307 4.292 -7.957 1.00 94.81 191 MET A C 1
ATOM 1453 O O . MET A 1 191 ? -4.564 4.662 -9.100 1.00 94.81 191 MET A O 1
ATOM 1457 N N . HIS A 1 192 ? -4.847 3.181 -7.453 1.00 94.94 192 HIS A N 1
ATOM 1458 C CA . HIS A 1 192 ? -5.785 2.338 -8.196 1.00 94.94 192 HIS A CA 1
ATOM 1459 C C . HIS A 1 192 ? -7.242 2.821 -8.120 1.00 94.94 192 HIS A C 1
ATOM 1461 O O . HIS A 1 192 ? -8.101 2.262 -8.798 1.00 94.94 192 HIS A O 1
ATOM 1467 N N . PHE A 1 193 ? -7.531 3.865 -7.334 1.00 95.62 193 PHE A N 1
ATOM 1468 C CA . PHE A 1 193 ? -8.890 4.346 -7.093 1.00 95.62 193 PHE A CA 1
ATOM 1469 C C . PHE A 1 193 ? -9.121 5.724 -7.718 1.00 95.62 193 PHE A C 1
ATOM 1471 O O . PHE A 1 193 ? -8.456 6.710 -7.381 1.00 95.62 193 PHE A O 1
ATOM 1478 N N . GLY A 1 194 ? -10.122 5.800 -8.598 1.00 95.25 194 GLY A N 1
ATOM 1479 C CA . GLY A 1 194 ? -10.626 7.067 -9.124 1.00 95.25 194 GLY A CA 1
ATOM 1480 C C . GLY A 1 194 ? -11.395 7.872 -8.068 1.00 95.25 194 GLY A C 1
ATOM 1481 O O . GLY A 1 194 ? -11.713 7.336 -7.006 1.00 95.25 194 GLY A O 1
ATOM 1482 N N . PRO A 1 195 ? -11.725 9.149 -8.338 1.00 95.25 195 PRO A N 1
ATOM 1483 C CA . PRO A 1 195 ? -12.343 10.042 -7.351 1.00 95.25 195 PRO A CA 1
ATOM 1484 C C . PRO A 1 195 ? -13.609 9.479 -6.684 1.00 95.25 195 PRO A C 1
ATOM 1486 O O . PRO A 1 195 ? -13.732 9.518 -5.459 1.00 95.25 195 PRO A O 1
ATOM 1489 N N . ASP A 1 196 ? -14.515 8.891 -7.468 1.00 95.75 196 ASP A N 1
ATOM 1490 C CA . ASP A 1 196 ? -15.771 8.334 -6.950 1.00 95.75 196 ASP A CA 1
ATOM 1491 C C . ASP A 1 196 ? -15.532 7.126 -6.036 1.00 95.75 196 ASP A C 1
ATOM 1493 O O . ASP A 1 196 ? -16.136 7.008 -4.962 1.00 95.75 196 ASP A O 1
ATOM 1497 N N . ASP A 1 197 ? -14.607 6.246 -6.421 1.00 96.56 197 ASP A N 1
ATOM 1498 C CA . ASP A 1 197 ? -14.261 5.084 -5.613 1.00 96.56 197 ASP A CA 1
ATOM 1499 C C . ASP A 1 197 ? -13.475 5.467 -4.363 1.00 96.56 197 ASP A C 1
ATOM 1501 O O . ASP A 1 197 ? -13.729 4.890 -3.309 1.00 96.56 197 ASP A O 1
ATOM 1505 N N . ARG A 1 198 ? -12.611 6.490 -4.414 1.00 97.62 198 ARG A N 1
ATOM 1506 C CA . ARG A 1 198 ? -11.967 7.036 -3.209 1.00 97.62 198 ARG A CA 1
ATOM 1507 C C . ARG A 1 198 ? -12.989 7.597 -2.231 1.00 97.62 198 ARG A C 1
ATOM 1509 O O . ARG A 1 198 ? -12.933 7.278 -1.048 1.00 97.62 198 ARG A O 1
ATOM 1516 N N . ALA A 1 199 ? -13.982 8.352 -2.703 1.00 98.06 199 ALA A N 1
ATOM 1517 C CA . ALA A 1 199 ? -15.048 8.856 -1.838 1.00 98.06 199 ALA A CA 1
ATOM 1518 C C . ALA A 1 199 ? -15.820 7.716 -1.142 1.00 98.06 199 ALA A C 1
ATOM 1520 O O . ALA A 1 199 ? -16.212 7.835 0.025 1.00 98.06 199 ALA A O 1
ATOM 1521 N N . ARG A 1 200 ? -16.032 6.590 -1.836 1.00 98.31 200 ARG A N 1
ATOM 1522 C CA . ARG A 1 200 ? -16.624 5.377 -1.250 1.00 98.31 200 ARG A CA 1
ATOM 1523 C C . ARG A 1 200 ? -15.679 4.683 -0.269 1.00 98.31 200 ARG A C 1
ATOM 1525 O O . ARG A 1 200 ? -16.126 4.312 0.816 1.00 98.31 200 ARG A O 1
ATOM 1532 N N . LEU A 1 201 ? -14.402 4.564 -0.625 1.00 98.25 201 LEU A N 1
ATOM 1533 C CA . LEU A 1 201 ? -13.339 3.988 0.195 1.00 98.25 201 LEU A CA 1
ATOM 1534 C C . LEU A 1 201 ? -13.232 4.725 1.536 1.00 98.25 201 LEU A C 1
ATOM 1536 O O . LEU A 1 201 ? -13.303 4.094 2.589 1.00 98.25 201 L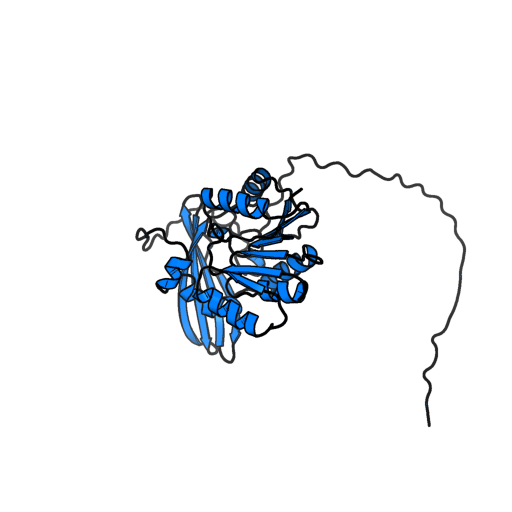EU A O 1
ATOM 1540 N N . TRP A 1 202 ? -13.163 6.059 1.512 1.00 98.38 202 TRP A N 1
ATOM 1541 C CA . TRP A 1 202 ? -13.087 6.883 2.719 1.00 98.38 202 TRP A CA 1
ATOM 1542 C C . TRP A 1 202 ? -14.325 6.752 3.584 1.00 98.38 202 TRP A C 1
ATOM 1544 O O . TRP A 1 202 ? -14.193 6.519 4.779 1.00 98.38 202 TRP A O 1
ATOM 1554 N N . ARG A 1 203 ? -15.528 6.813 3.002 1.00 97.94 203 ARG A N 1
ATOM 1555 C CA . ARG A 1 203 ? -16.767 6.634 3.770 1.00 97.94 203 ARG A CA 1
ATOM 1556 C C . ARG A 1 203 ? -16.799 5.287 4.496 1.00 97.94 203 ARG A C 1
ATOM 1558 O O . ARG A 1 203 ? -17.180 5.241 5.662 1.00 97.94 203 ARG A O 1
ATOM 1565 N N . LYS A 1 204 ? -16.404 4.209 3.813 1.00 98.06 204 LYS A N 1
ATOM 1566 C CA . LYS A 1 204 ? -16.395 2.853 4.371 1.00 98.06 204 LYS A CA 1
ATOM 1567 C C . LYS A 1 204 ? -15.369 2.727 5.494 1.00 98.06 204 LYS A C 1
ATOM 1569 O O . LYS A 1 204 ? -15.728 2.418 6.626 1.00 98.06 204 LYS A O 1
ATOM 1574 N N . TRP A 1 205 ? -14.106 3.009 5.195 1.00 98.50 205 TRP A N 1
ATOM 1575 C CA . TRP A 1 205 ? -13.014 2.732 6.123 1.00 98.50 205 TRP A CA 1
ATOM 1576 C C . TRP A 1 205 ? -12.925 3.749 7.263 1.00 98.50 205 TRP A C 1
ATOM 1578 O O . TRP A 1 205 ? -12.635 3.349 8.384 1.00 98.50 205 TRP A O 1
ATOM 1588 N N . ALA A 1 206 ? -13.282 5.022 7.048 1.00 98.25 206 ALA A N 1
ATOM 1589 C CA . ALA A 1 206 ? -13.440 5.975 8.150 1.00 98.25 206 ALA A CA 1
ATOM 1590 C C . ALA A 1 206 ? -14.610 5.595 9.074 1.00 98.25 206 ALA A C 1
ATOM 1592 O O . ALA A 1 206 ? -14.519 5.778 10.285 1.00 98.25 206 ALA A O 1
ATOM 1593 N N . GLY A 1 207 ? -15.695 5.044 8.515 1.00 97.38 207 GLY A N 1
ATOM 1594 C CA . GLY A 1 207 ? -16.842 4.557 9.284 1.00 97.38 207 GLY A CA 1
ATOM 1595 C C . GLY A 1 207 ? -16.543 3.302 10.111 1.00 97.38 207 GLY A C 1
ATOM 1596 O O . GLY A 1 207 ? -17.115 3.149 11.188 1.00 97.38 207 GLY A O 1
ATOM 1597 N N . ALA A 1 208 ? -15.636 2.443 9.634 1.00 98.25 208 ALA A N 1
ATOM 1598 C CA . ALA A 1 208 ? -15.217 1.215 10.313 1.00 98.25 208 ALA A CA 1
ATOM 1599 C C . ALA A 1 208 ? -14.212 1.450 11.458 1.00 98.25 208 ALA A C 1
ATOM 1601 O O . ALA A 1 208 ? -14.088 0.615 12.353 1.00 98.25 208 ALA A O 1
ATOM 1602 N N . LEU A 1 209 ? -13.485 2.572 11.451 1.00 98.75 209 LEU A N 1
ATOM 1603 C CA . LEU A 1 209 ? -12.579 2.935 12.545 1.00 98.75 209 LEU A CA 1
ATOM 1604 C C . LEU A 1 209 ? -13.367 3.241 13.814 1.00 98.75 209 LEU A C 1
ATOM 1606 O O . LEU A 1 209 ? -14.314 4.011 13.750 1.00 98.75 209 LEU A O 1
ATOM 1610 N N . ARG A 1 210 ? -12.946 2.766 14.986 1.00 98.38 210 ARG A N 1
ATOM 1611 C CA . ARG A 1 210 ? -13.481 3.271 16.265 1.00 98.38 210 ARG A CA 1
ATOM 1612 C C . ARG A 1 210 ? -13.104 4.747 16.486 1.00 98.38 210 ARG A C 1
ATOM 1614 O O . ARG A 1 210 ? -12.155 5.225 15.858 1.00 98.38 210 ARG A O 1
ATOM 1621 N N . PRO A 1 211 ? -13.755 5.484 17.406 1.00 97.81 211 PRO A N 1
ATOM 1622 C CA . PRO A 1 211 ? -13.251 6.785 17.846 1.00 97.81 211 PRO A CA 1
ATOM 1623 C C . PRO A 1 211 ? -11.793 6.688 18.314 1.00 97.81 211 PRO A C 1
ATOM 1625 O O . PRO A 1 211 ? -11.431 5.829 19.127 1.00 97.81 211 PRO A O 1
ATOM 1628 N N . GLY A 1 212 ? -10.945 7.553 17.769 1.00 97.50 212 GLY A N 1
ATOM 1629 C CA . GLY A 1 212 ? -9.501 7.537 17.960 1.00 97.50 212 GLY A CA 1
ATOM 1630 C C . GLY A 1 212 ? -8.726 6.558 17.068 1.00 97.50 212 GLY A C 1
ATOM 1631 O O . GLY A 1 212 ? -7.499 6.538 17.164 1.00 97.50 212 GLY A O 1
ATOM 1632 N N . GLY A 1 213 ? -9.391 5.767 16.220 1.00 98.38 213 GLY A N 1
ATOM 1633 C CA . GLY A 1 213 ? -8.746 4.877 15.253 1.00 98.38 213 GLY A CA 1
ATOM 1634 C C . GLY A 1 213 ? -8.095 5.637 14.092 1.00 98.38 213 GLY A C 1
ATOM 1635 O O . GLY A 1 213 ? -8.492 6.765 13.786 1.00 98.38 213 GLY A O 1
ATOM 1636 N N . THR A 1 214 ? -7.100 5.023 13.447 1.00 98.56 214 THR A N 1
ATOM 1637 C CA . THR A 1 214 ? -6.212 5.701 12.486 1.00 98.56 214 THR A CA 1
ATOM 1638 C C . THR A 1 214 ? -6.213 5.048 11.104 1.00 98.56 214 THR A C 1
ATOM 1640 O O . THR A 1 214 ? -5.977 3.854 10.962 1.00 98.56 214 THR A O 1
ATOM 1643 N N . LEU A 1 215 ? -6.391 5.851 10.060 1.00 98.75 215 LEU A N 1
ATOM 1644 C CA . LEU A 1 215 ? -6.156 5.493 8.666 1.00 98.75 215 LEU A CA 1
ATOM 1645 C C . LEU A 1 215 ? -4.746 5.938 8.252 1.00 98.75 215 LEU A C 1
ATOM 1647 O O . LEU A 1 215 ? -4.375 7.092 8.477 1.00 98.75 215 LEU A O 1
ATOM 1651 N N . ILE A 1 216 ? -3.956 5.030 7.677 1.00 98.62 216 ILE A N 1
ATOM 1652 C CA . ILE A 1 216 ? -2.534 5.230 7.362 1.00 98.62 216 ILE A CA 1
ATOM 1653 C C . ILE A 1 216 ? -2.269 4.882 5.896 1.00 98.62 216 ILE A C 1
ATOM 1655 O O . ILE A 1 216 ? -2.638 3.803 5.441 1.00 98.62 216 ILE A O 1
ATOM 1659 N N . MET A 1 217 ? -1.579 5.770 5.184 1.00 96.81 217 MET A N 1
ATOM 1660 C CA . MET A 1 217 ? -1.036 5.530 3.844 1.00 96.81 217 MET A CA 1
ATOM 1661 C C . MET A 1 217 ? 0.277 6.298 3.640 1.00 96.81 217 MET A C 1
ATOM 1663 O O . MET A 1 217 ? 0.616 7.191 4.421 1.00 96.81 217 MET A O 1
ATOM 1667 N N . GLU A 1 218 ? 1.034 5.978 2.598 1.00 94.12 218 GLU A N 1
ATOM 1668 C CA . GLU A 1 218 ? 2.193 6.767 2.178 1.00 94.12 218 GLU A CA 1
ATOM 1669 C C . GLU A 1 218 ? 1.800 7.973 1.315 1.00 94.12 218 GLU A C 1
ATOM 1671 O O . GLU A 1 218 ? 0.795 7.960 0.599 1.00 94.12 218 GLU A O 1
ATOM 1676 N N . THR A 1 219 ? 2.631 9.017 1.333 1.00 90.75 219 THR A N 1
ATOM 1677 C CA . THR A 1 219 ? 2.533 10.104 0.351 1.00 90.75 219 THR A CA 1
ATOM 1678 C C . THR A 1 219 ? 2.833 9.578 -1.055 1.00 90.75 219 THR A C 1
ATOM 1680 O O . THR A 1 219 ? 3.891 8.991 -1.302 1.00 90.75 219 THR A O 1
ATOM 1683 N N . GLN A 1 220 ? 1.921 9.856 -1.989 1.00 87.62 220 GLN A N 1
ATOM 1684 C CA . GLN A 1 220 ? 2.028 9.432 -3.383 1.00 87.62 220 GLN A CA 1
ATOM 1685 C C . GLN A 1 220 ? 3.063 10.241 -4.169 1.00 87.62 220 GLN A C 1
ATOM 1687 O O . GLN A 1 220 ? 3.256 11.443 -3.964 1.00 87.62 220 GLN A O 1
ATOM 1692 N N . PHE A 1 221 ? 3.684 9.577 -5.141 1.00 88.94 221 PHE A N 1
ATOM 1693 C CA . PHE A 1 221 ? 4.475 10.218 -6.180 1.00 88.94 221 PHE A CA 1
ATOM 1694 C C . PHE A 1 221 ? 4.143 9.608 -7.554 1.00 88.94 221 PHE A C 1
ATOM 1696 O O . PHE A 1 221 ? 4.132 8.384 -7.675 1.00 88.94 221 PHE A O 1
ATOM 1703 N N . PRO A 1 222 ? 3.950 10.431 -8.601 1.00 92.06 222 PRO A N 1
ATOM 1704 C CA . PRO A 1 222 ? 3.858 11.890 -8.571 1.00 92.06 222 PRO A CA 1
ATOM 1705 C C . PRO A 1 222 ? 2.522 12.383 -7.988 1.00 92.06 222 PRO A C 1
ATOM 1707 O O . PRO A 1 222 ? 1.503 11.706 -8.046 1.00 92.06 222 PRO A O 1
ATOM 1710 N N . GLN A 1 223 ? 2.523 13.607 -7.452 1.00 92.62 223 GLN A N 1
ATOM 1711 C CA . GLN A 1 223 ? 1.322 14.244 -6.884 1.00 92.62 223 GLN A CA 1
ATOM 1712 C C . GLN A 1 223 ? 0.405 14.893 -7.940 1.00 92.62 223 GLN A C 1
ATOM 1714 O O . GLN A 1 223 ? -0.632 15.464 -7.607 1.00 92.62 223 GLN A O 1
ATOM 1719 N N . LYS A 1 224 ? 0.821 14.875 -9.210 1.00 93.81 224 LYS A N 1
ATOM 1720 C CA . LYS A 1 224 ? 0.112 15.425 -10.374 1.00 93.81 224 LYS A CA 1
ATOM 1721 C C . LYS A 1 224 ? 0.423 14.571 -11.596 1.00 93.81 224 LYS A C 1
ATOM 1723 O O . LYS A 1 224 ? 1.506 13.984 -11.654 1.00 93.81 224 LYS A O 1
ATOM 1728 N N . ALA A 1 225 ? -0.472 14.560 -12.582 1.00 95.38 225 ALA A N 1
ATOM 1729 C CA . ALA A 1 225 ? -0.258 13.831 -13.821 1.00 95.38 225 ALA A CA 1
ATOM 1730 C C . ALA A 1 225 ? 0.877 14.488 -14.612 1.00 95.38 225 ALA A C 1
ATOM 1732 O O . ALA A 1 225 ? 0.714 15.508 -15.276 1.00 95.38 225 ALA A O 1
ATOM 1733 N N . THR A 1 226 ? 2.070 13.930 -14.454 1.00 93.94 226 THR A N 1
ATOM 1734 C CA . THR A 1 226 ? 3.316 14.429 -15.028 1.00 93.94 226 THR A CA 1
ATOM 1735 C C . THR A 1 226 ? 4.130 13.236 -15.484 1.00 93.94 226 THR A C 1
ATOM 1737 O O . THR A 1 226 ? 4.102 12.180 -14.848 1.00 93.94 226 THR A O 1
ATOM 1740 N N . ALA A 1 227 ? 4.824 13.391 -16.610 1.00 93.38 227 ALA A N 1
ATOM 1741 C CA . ALA A 1 227 ? 5.680 12.332 -17.111 1.00 93.38 227 ALA A CA 1
ATOM 1742 C C . ALA A 1 227 ? 6.852 12.135 -16.144 1.00 93.38 227 ALA A C 1
ATOM 1744 O O . ALA A 1 227 ? 7.464 13.107 -15.694 1.00 93.38 227 ALA A O 1
ATOM 1745 N N . VAL A 1 228 ? 7.171 10.879 -15.847 1.00 94.06 228 VAL A N 1
ATOM 1746 C CA . VAL A 1 228 ? 8.351 10.508 -15.066 1.00 94.06 228 VAL A CA 1
ATOM 1747 C C . VAL A 1 228 ? 9.367 9.927 -16.044 1.00 94.06 228 VAL A C 1
ATOM 1749 O O . VAL A 1 228 ? 9.065 8.910 -16.678 1.00 94.06 228 VAL A O 1
ATOM 1752 N N . PRO A 1 229 ? 10.545 10.558 -16.210 1.00 93.81 229 PRO A N 1
ATOM 1753 C CA . PRO A 1 229 ? 11.562 10.039 -17.109 1.00 93.81 229 PRO A CA 1
ATOM 1754 C C . PRO A 1 229 ? 12.076 8.692 -16.608 1.00 93.81 229 PRO A C 1
ATOM 1756 O O . PRO A 1 229 ? 11.963 8.356 -15.429 1.00 93.81 229 PRO A O 1
ATOM 1759 N N . GLU A 1 230 ? 12.652 7.931 -17.531 1.00 95.00 230 GLU A N 1
ATOM 1760 C CA . GLU A 1 230 ? 13.179 6.610 -17.233 1.00 95.00 230 GLU A CA 1
ATOM 1761 C C . GLU A 1 230 ? 14.242 6.653 -16.128 1.00 95.00 230 GLU A C 1
ATOM 1763 O O . GLU A 1 230 ? 15.207 7.417 -16.195 1.00 95.00 230 GLU A O 1
ATOM 1768 N N . ALA A 1 231 ? 14.059 5.810 -15.114 1.00 93.00 231 ALA A N 1
ATOM 1769 C CA . ALA A 1 231 ? 14.967 5.663 -13.989 1.00 93.00 231 ALA A CA 1
ATOM 1770 C C . ALA A 1 231 ? 15.135 4.187 -13.617 1.00 93.00 231 ALA A C 1
ATOM 1772 O O . ALA A 1 231 ? 14.210 3.383 -13.738 1.00 93.00 231 ALA A O 1
ATOM 1773 N N . ILE A 1 232 ? 16.328 3.831 -13.142 1.00 94.50 232 ILE A N 1
ATOM 1774 C CA . ILE A 1 232 ? 16.608 2.486 -12.638 1.00 94.50 232 ILE A CA 1
ATOM 1775 C C . ILE A 1 232 ? 16.329 2.465 -11.138 1.00 94.50 232 ILE A C 1
ATOM 1777 O O . ILE A 1 232 ? 17.013 3.135 -10.369 1.00 94.50 232 ILE A O 1
ATOM 1781 N N . VAL A 1 233 ? 15.373 1.637 -10.733 1.00 92.50 233 VAL A N 1
ATOM 1782 C CA . VAL A 1 233 ? 15.124 1.256 -9.344 1.00 92.50 233 VAL A CA 1
ATOM 1783 C C . VAL A 1 233 ? 15.966 0.011 -9.044 1.00 92.50 233 VAL A C 1
ATOM 1785 O O . VAL A 1 233 ? 15.718 -1.049 -9.635 1.00 92.50 233 VAL A O 1
ATOM 1788 N N . PRO A 1 234 ? 16.977 0.096 -8.162 1.00 91.88 234 PRO A N 1
ATOM 1789 C CA . PRO A 1 234 ? 17.760 -1.068 -7.770 1.00 91.88 234 PRO A CA 1
ATOM 1790 C C . PRO A 1 234 ? 16.877 -2.108 -7.075 1.00 91.88 234 PRO A C 1
ATOM 1792 O O . PRO A 1 234 ? 16.078 -1.763 -6.208 1.00 91.88 234 PRO A O 1
ATOM 1795 N N . GLY A 1 235 ? 17.047 -3.379 -7.431 1.00 92.69 235 GLY A N 1
ATOM 1796 C CA . GLY A 1 235 ? 16.430 -4.500 -6.730 1.00 92.69 235 GLY A CA 1
ATOM 1797 C C . GLY A 1 235 ? 17.446 -5.311 -5.929 1.00 92.69 235 GLY A C 1
ATOM 1798 O O . GLY A 1 235 ? 18.605 -4.931 -5.744 1.00 92.69 235 GLY A O 1
ATOM 1799 N N . GLY A 1 236 ? 16.986 -6.451 -5.430 1.00 93.81 236 GLY A N 1
ATOM 1800 C CA . GLY A 1 236 ? 17.762 -7.380 -4.629 1.00 93.81 236 GLY A CA 1
ATOM 1801 C C . GLY A 1 236 ? 18.592 -8.368 -5.446 1.00 93.81 236 GLY A C 1
ATOM 1802 O O . GLY A 1 236 ? 18.672 -8.332 -6.677 1.00 93.81 236 GLY A O 1
ATOM 1803 N N . VAL A 1 237 ? 19.198 -9.304 -4.720 1.00 95.50 237 VAL A N 1
ATOM 1804 C CA . VAL A 1 237 ? 19.937 -10.444 -5.266 1.00 95.50 237 VAL A CA 1
ATOM 1805 C C . VAL A 1 237 ? 19.307 -11.722 -4.728 1.00 95.50 237 VAL A C 1
ATOM 1807 O O . VAL A 1 237 ? 19.068 -11.838 -3.527 1.00 95.50 237 VAL A O 1
ATOM 1810 N N . LEU A 1 238 ? 19.071 -12.696 -5.605 1.00 95.81 238 LEU A N 1
ATOM 1811 C CA . LEU A 1 238 ? 18.629 -14.036 -5.232 1.00 95.81 238 LEU A CA 1
ATOM 1812 C C . LEU A 1 238 ? 19.568 -15.065 -5.859 1.00 95.81 238 LEU A C 1
ATOM 1814 O O . LEU A 1 238 ? 19.568 -15.283 -7.073 1.00 95.81 238 LEU A O 1
ATOM 1818 N N . GLY A 1 239 ? 20.394 -15.691 -5.021 1.00 96.38 239 GLY A N 1
ATOM 1819 C CA . GLY A 1 239 ? 21.436 -16.606 -5.477 1.00 96.38 239 GLY A CA 1
ATOM 1820 C C . GLY A 1 239 ? 22.426 -15.902 -6.409 1.00 96.38 239 GLY A C 1
ATOM 1821 O O . GLY A 1 239 ? 23.106 -14.966 -6.003 1.00 96.38 239 GLY A O 1
ATOM 1822 N N . ARG A 1 240 ? 22.512 -16.363 -7.661 1.00 96.75 240 ARG A N 1
ATOM 1823 C CA . ARG A 1 240 ? 23.411 -15.805 -8.689 1.00 96.75 240 ARG A CA 1
ATOM 1824 C C . ARG A 1 240 ? 22.773 -14.700 -9.535 1.00 96.75 240 ARG A C 1
ATOM 1826 O O . ARG A 1 240 ? 23.422 -14.206 -10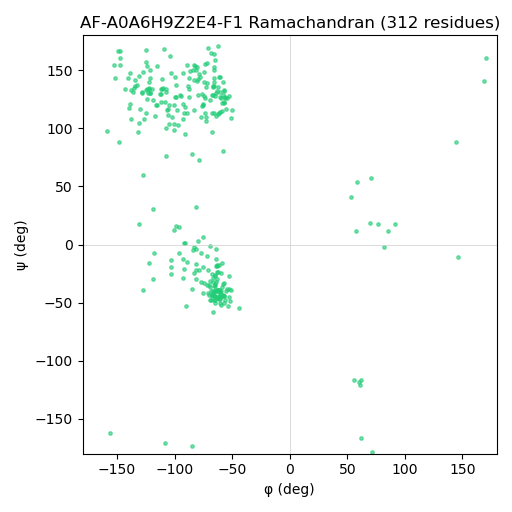.454 1.00 96.75 240 ARG A O 1
ATOM 1833 N N . HIS A 1 241 ? 21.522 -14.339 -9.255 1.00 97.88 241 HIS A N 1
ATOM 1834 C CA . HIS A 1 241 ? 20.788 -13.356 -10.040 1.00 97.88 241 HIS A CA 1
ATOM 1835 C C . HIS A 1 241 ? 20.628 -12.035 -9.298 1.00 97.88 241 HIS A C 1
ATOM 1837 O O . HIS A 1 241 ? 20.234 -12.015 -8.133 1.00 97.88 241 HIS A O 1
ATOM 1843 N N . ARG A 1 242 ? 20.897 -10.940 -10.008 1.00 97.25 242 ARG A N 1
ATOM 1844 C CA . ARG A 1 242 ? 20.601 -9.559 -9.610 1.00 97.25 242 ARG A CA 1
ATOM 1845 C C . ARG A 1 242 ? 19.320 -9.109 -10.299 1.00 97.25 242 ARG A C 1
ATOM 1847 O O . ARG A 1 242 ? 19.105 -9.442 -11.463 1.00 97.25 242 ARG A O 1
ATOM 1854 N N . TYR A 1 243 ? 18.526 -8.304 -9.610 1.00 97.50 243 TYR A N 1
ATOM 1855 C CA . TYR A 1 243 ? 17.301 -7.731 -10.148 1.00 97.50 243 TYR A CA 1
ATOM 1856 C C . TYR A 1 243 ? 17.375 -6.212 -10.096 1.00 97.50 243 TYR A C 1
ATOM 1858 O O . TYR A 1 243 ? 17.932 -5.638 -9.163 1.00 97.50 243 TYR A O 1
ATOM 1866 N N . ASP A 1 244 ? 16.820 -5.558 -11.102 1.00 96.81 244 ASP A N 1
ATOM 1867 C CA . ASP A 1 244 ? 16.508 -4.134 -11.067 1.00 96.81 244 ASP A CA 1
ATOM 1868 C C . ASP A 1 244 ? 15.282 -3.868 -11.945 1.00 96.81 244 ASP A C 1
ATOM 1870 O O . ASP A 1 244 ? 14.828 -4.742 -12.690 1.00 96.81 244 ASP A O 1
ATOM 1874 N N . THR A 1 245 ? 14.704 -2.681 -11.802 1.00 97.12 245 THR A N 1
ATOM 1875 C CA . THR A 1 245 ? 13.536 -2.269 -12.580 1.00 97.12 245 THR A CA 1
ATOM 1876 C C . THR A 1 245 ? 13.837 -0.970 -13.290 1.00 97.12 245 THR A C 1
ATOM 1878 O O . THR A 1 245 ? 14.340 -0.032 -12.684 1.00 97.12 245 THR A O 1
ATOM 1881 N N . VAL A 1 246 ? 13.508 -0.901 -14.570 1.00 97.12 246 VAL A N 1
ATOM 1882 C CA . VAL A 1 246 ? 13.454 0.359 -15.304 1.00 97.12 246 VAL A CA 1
ATOM 1883 C C . VAL A 1 246 ? 12.026 0.882 -15.198 1.00 97.12 246 VAL A C 1
ATOM 1885 O O . VAL A 1 246 ? 11.099 0.242 -15.695 1.00 97.12 246 VAL A O 1
ATOM 1888 N N . ALA A 1 247 ? 11.851 2.001 -14.503 1.00 95.88 247 ALA A N 1
ATOM 1889 C CA . ALA A 1 247 ? 10.564 2.627 -14.237 1.00 95.88 247 ALA A CA 1
ATOM 1890 C C . ALA A 1 247 ? 10.454 3.949 -14.999 1.00 95.88 247 ALA A C 1
ATOM 1892 O O . ALA A 1 247 ? 11.368 4.772 -14.969 1.00 95.88 247 ALA A O 1
ATOM 1893 N N . ARG A 1 248 ? 9.319 4.166 -15.661 1.00 96.19 248 ARG A N 1
ATOM 1894 C CA . ARG A 1 248 ? 8.947 5.444 -16.282 1.00 96.19 248 ARG A CA 1
ATOM 1895 C C . ARG A 1 248 ? 7.438 5.626 -16.211 1.00 96.19 248 ARG A C 1
ATOM 1897 O O . ARG A 1 248 ? 6.720 4.637 -16.075 1.00 96.19 248 ARG A O 1
ATOM 1904 N N . ALA A 1 249 ? 6.955 6.854 -16.355 1.00 96.38 249 ALA A N 1
ATOM 1905 C CA . ALA A 1 249 ? 5.523 7.106 -16.452 1.00 96.38 249 ALA A CA 1
ATOM 1906 C C . ALA A 1 249 ? 5.183 8.086 -17.574 1.00 96.38 249 ALA A C 1
ATOM 1908 O O . ALA A 1 249 ? 5.823 9.128 -17.700 1.00 96.38 249 ALA A O 1
ATOM 1909 N N . ASP A 1 250 ? 4.141 7.764 -18.338 1.00 96.12 250 ASP A N 1
ATOM 1910 C CA . ASP A 1 250 ? 3.558 8.641 -19.355 1.00 96.12 250 ASP A CA 1
ATOM 1911 C C . ASP A 1 250 ? 2.253 9.253 -18.836 1.00 96.12 250 ASP A C 1
ATOM 1913 O O . ASP A 1 250 ? 1.514 8.615 -18.087 1.00 96.12 250 ASP A O 1
ATOM 1917 N N . VAL A 1 251 ? 1.932 10.479 -19.246 1.00 96.56 251 VAL A N 1
ATOM 1918 C CA . VAL A 1 251 ? 0.643 11.108 -18.914 1.00 96.56 251 VAL A CA 1
ATOM 1919 C C . VAL A 1 251 ? -0.459 10.507 -19.786 1.00 96.56 251 VAL A C 1
ATOM 1921 O O . VAL A 1 251 ? -0.316 10.464 -21.007 1.00 96.56 251 VAL A O 1
ATOM 1924 N N . ILE A 1 252 ? -1.558 10.066 -19.167 1.00 95.38 252 ILE A N 1
ATOM 1925 C CA . ILE A 1 252 ? -2.774 9.642 -19.881 1.00 95.38 252 ILE A CA 1
ATOM 1926 C C . ILE A 1 252 ? -3.700 10.848 -20.054 1.00 95.38 252 ILE A C 1
ATOM 1928 O O . ILE A 1 252 ? -4.127 11.153 -21.165 1.00 95.38 252 ILE A O 1
ATOM 1932 N N . ASP A 1 253 ? -3.995 11.536 -18.951 1.00 94.75 253 ASP A N 1
ATOM 1933 C CA . ASP A 1 253 ? -4.852 12.721 -18.889 1.00 94.75 253 ASP A CA 1
ATOM 1934 C C . ASP A 1 253 ? -4.502 13.578 -17.656 1.00 94.75 253 ASP A C 1
ATOM 1936 O O . ASP A 1 253 ? -3.413 13.456 -17.103 1.00 94.75 253 ASP A O 1
ATOM 1940 N N . GLN A 1 254 ? -5.393 14.485 -17.244 1.00 93.69 254 GLN A N 1
ATOM 1941 C CA . GLN A 1 254 ? -5.152 15.420 -16.138 1.00 93.69 254 GLN A CA 1
ATOM 1942 C C . GLN A 1 254 ? -4.993 14.738 -14.770 1.00 93.69 254 GLN A C 1
ATOM 1944 O O . GLN A 1 254 ? -4.300 15.283 -13.908 1.00 93.69 254 GLN A O 1
ATOM 1949 N N . ASP A 1 255 ? -5.581 13.554 -14.594 1.00 94.25 255 ASP A N 1
ATOM 1950 C CA . ASP A 1 255 ? -5.655 12.858 -13.308 1.00 94.25 255 ASP A CA 1
ATOM 1951 C C . ASP A 1 255 ? -4.942 11.504 -13.329 1.00 94.25 255 ASP A C 1
ATOM 1953 O O . ASP A 1 255 ? -4.818 10.862 -12.284 1.00 94.25 255 ASP A O 1
ATOM 1957 N N . ARG A 1 256 ? -4.475 11.045 -14.496 1.00 96.06 256 ARG A N 1
ATOM 1958 C CA . ARG A 1 256 ? -3.895 9.711 -14.658 1.00 96.06 256 ARG A CA 1
ATOM 1959 C C . ARG A 1 256 ? -2.560 9.697 -15.381 1.00 96.06 256 ARG A C 1
ATOM 1961 O O . ARG A 1 256 ? -2.324 10.411 -16.358 1.00 96.06 256 ARG A O 1
ATOM 1968 N N . ILE A 1 257 ? -1.721 8.771 -14.939 1.00 96.38 257 ILE A N 1
ATOM 1969 C CA . ILE A 1 257 ? -0.469 8.385 -15.582 1.00 96.38 257 ILE A CA 1
ATOM 1970 C C . ILE A 1 257 ? -0.468 6.882 -15.850 1.00 96.38 257 ILE A C 1
ATOM 1972 O O . ILE A 1 257 ? -1.148 6.119 -15.168 1.00 96.38 257 ILE A O 1
ATOM 1976 N N . ARG A 1 258 ? 0.335 6.450 -16.816 1.00 96.81 258 ARG A N 1
ATOM 1977 C CA . ARG A 1 258 ? 0.668 5.047 -17.037 1.00 96.81 258 ARG A CA 1
ATOM 1978 C C . ARG A 1 258 ? 2.089 4.809 -16.571 1.00 96.81 258 ARG A C 1
ATOM 1980 O O . ARG A 1 258 ? 3.015 5.285 -17.221 1.00 96.81 258 ARG A O 1
ATOM 1987 N N . TRP A 1 259 ? 2.271 4.054 -15.495 1.00 97.00 259 TRP A N 1
ATOM 1988 C CA . TRP A 1 259 ? 3.581 3.505 -15.159 1.00 97.00 259 TRP A CA 1
ATOM 1989 C C . TRP A 1 259 ? 3.925 2.384 -16.128 1.00 97.00 259 TRP A C 1
ATOM 1991 O O . TRP A 1 259 ? 3.090 1.524 -16.390 1.00 97.00 259 TRP A O 1
ATOM 2001 N N . LEU A 1 260 ? 5.156 2.372 -16.629 1.00 97.25 260 LEU A N 1
ATOM 2002 C CA . LEU A 1 260 ? 5.750 1.236 -17.317 1.00 97.25 260 LEU A CA 1
ATOM 2003 C C . LEU A 1 260 ? 6.941 0.755 -16.499 1.00 97.25 260 LEU A C 1
ATOM 2005 O O . LEU A 1 260 ? 7.898 1.496 -16.268 1.00 97.25 260 LEU A O 1
ATOM 2009 N N . MET A 1 261 ? 6.857 -0.499 -16.074 1.00 97.06 261 MET A N 1
ATOM 2010 C CA . MET A 1 261 ? 7.803 -1.149 -15.182 1.00 97.06 261 MET A CA 1
ATOM 2011 C C . MET A 1 261 ? 8.437 -2.308 -15.935 1.00 97.06 261 MET A C 1
ATOM 2013 O O . MET A 1 261 ? 7.767 -3.290 -16.245 1.00 97.06 261 MET A O 1
ATOM 2017 N N . THR A 1 262 ? 9.719 -2.185 -16.260 1.00 98.00 262 THR A N 1
ATOM 2018 C CA . THR A 1 262 ? 10.478 -3.240 -16.934 1.00 98.00 262 THR A CA 1
ATOM 2019 C C . THR A 1 262 ? 11.411 -3.911 -15.938 1.00 98.00 262 THR A C 1
ATOM 2021 O O . THR A 1 262 ? 12.445 -3.356 -15.568 1.00 98.00 262 THR A O 1
ATOM 2024 N N . TYR A 1 263 ? 11.030 -5.104 -15.496 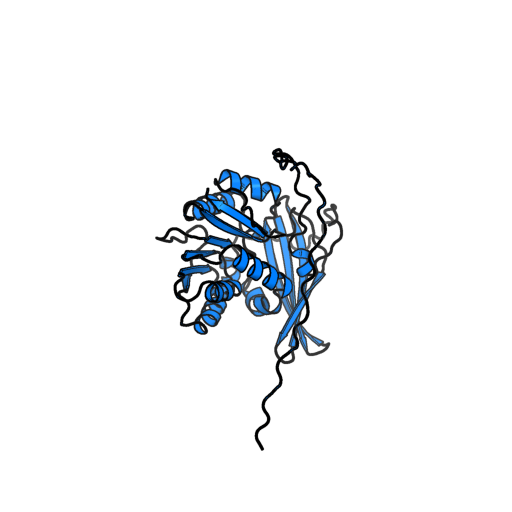1.00 98.12 263 TYR A N 1
ATOM 2025 C CA . TYR A 1 263 ? 11.778 -5.933 -14.562 1.00 98.12 263 TYR A CA 1
ATOM 2026 C C . TYR A 1 263 ? 12.886 -6.665 -15.305 1.00 98.12 263 TYR A C 1
ATOM 2028 O O . TYR A 1 263 ? 12.643 -7.314 -16.325 1.00 98.12 263 TYR A O 1
ATOM 2036 N N . ARG A 1 264 ? 14.112 -6.572 -14.795 1.00 97.94 264 ARG A N 1
ATOM 2037 C CA . ARG A 1 264 ? 15.292 -7.167 -15.419 1.00 97.94 264 ARG A CA 1
ATOM 2038 C C . ARG A 1 264 ? 15.967 -8.129 -14.460 1.00 97.94 264 ARG A C 1
ATOM 2040 O O . ARG A 1 264 ? 16.194 -7.811 -13.293 1.00 97.94 264 ARG A O 1
ATOM 2047 N N . THR A 1 265 ? 16.325 -9.300 -14.970 1.00 98.38 265 THR A N 1
ATOM 2048 C CA . THR A 1 265 ? 17.123 -10.299 -14.260 1.00 98.38 265 THR A CA 1
ATOM 2049 C C . THR A 1 265 ? 18.485 -10.412 -14.915 1.00 98.38 265 THR A C 1
ATOM 2051 O O . THR A 1 265 ? 18.594 -10.610 -16.124 1.00 98.38 265 THR A O 1
ATOM 2054 N N . TRP A 1 266 ? 19.523 -10.335 -14.095 1.00 98.38 266 TRP A N 1
ATOM 2055 C CA . TRP A 1 266 ? 20.911 -10.312 -14.521 1.00 98.38 266 TRP A CA 1
ATOM 2056 C C . TRP A 1 266 ? 21.676 -11.496 -13.939 1.00 98.38 266 TRP A C 1
ATOM 2058 O O . TRP A 1 266 ? 21.592 -11.746 -12.737 1.00 98.38 266 TRP A O 1
ATOM 2068 N N . ALA A 1 267 ? 22.466 -12.180 -14.763 1.00 98.00 267 ALA A N 1
ATOM 2069 C CA . ALA A 1 267 ? 23.459 -13.158 -14.332 1.00 98.00 267 ALA A CA 1
ATOM 2070 C C . ALA A 1 267 ? 24.853 -12.543 -14.522 1.00 98.00 267 ALA A C 1
ATOM 2072 O O . ALA A 1 267 ? 25.367 -12.449 -15.633 1.00 98.00 267 ALA A O 1
ATOM 2073 N N . GLY A 1 268 ? 25.449 -12.043 -13.436 1.00 94.75 268 GLY A N 1
ATOM 2074 C CA . GLY A 1 268 ? 26.629 -11.181 -13.539 1.00 94.75 268 GLY A CA 1
ATOM 2075 C C . GLY A 1 268 ? 26.307 -9.890 -14.306 1.00 94.75 268 GLY A C 1
ATOM 2076 O O . GLY A 1 268 ? 25.477 -9.089 -13.860 1.00 94.75 268 GLY A O 1
ATOM 2077 N N . ASN A 1 269 ? 26.957 -9.704 -15.456 1.00 95.56 269 ASN A N 1
ATOM 2078 C CA . ASN A 1 269 ? 26.738 -8.555 -16.341 1.00 95.56 269 ASN A CA 1
ATOM 2079 C C . ASN A 1 269 ? 25.760 -8.852 -17.486 1.00 95.56 269 ASN A C 1
ATOM 2081 O O . ASN A 1 269 ? 25.360 -7.924 -18.186 1.00 95.56 269 ASN A O 1
ATOM 2085 N N . ASP A 1 270 ? 25.347 -10.109 -17.652 1.00 98.06 270 ASP A N 1
ATOM 2086 C CA . ASP A 1 270 ? 24.476 -10.518 -18.746 1.00 98.06 270 ASP A CA 1
ATOM 2087 C C . ASP A 1 270 ? 23.009 -10.342 -18.348 1.00 98.06 270 ASP A C 1
ATOM 2089 O O . ASP A 1 270 ? 22.564 -10.839 -17.307 1.00 98.06 270 ASP A O 1
ATOM 2093 N N . LEU A 1 271 ? 22.246 -9.628 -19.176 1.00 97.94 271 LEU A N 1
ATOM 2094 C CA . LEU A 1 271 ? 20.797 -9.510 -19.032 1.00 97.94 271 LEU A CA 1
ATOM 2095 C C . LEU A 1 271 ? 20.149 -10.802 -19.539 1.00 97.94 271 LEU A C 1
ATOM 2097 O O . LEU A 1 271 ? 20.160 -11.068 -20.738 1.00 97.94 271 LEU A O 1
ATOM 2101 N N . VAL A 1 272 ? 19.591 -11.605 -18.631 1.00 98.00 272 VAL A N 1
ATOM 2102 C CA . VAL A 1 272 ? 19.071 -12.946 -18.957 1.00 98.00 272 VAL A CA 1
ATOM 2103 C C . VAL A 1 272 ? 17.551 -13.005 -19.062 1.00 98.00 272 VAL A C 1
ATOM 2105 O O . VAL A 1 272 ? 17.019 -13.933 -19.668 1.00 98.00 272 VAL A O 1
ATOM 2108 N N . ARG A 1 273 ? 16.833 -12.034 -18.488 1.00 97.75 273 ARG A N 1
ATOM 2109 C CA . ARG A 1 273 ? 15.375 -11.924 -18.624 1.00 97.75 273 ARG A CA 1
ATOM 2110 C C . ARG A 1 273 ? 14.927 -10.478 -18.495 1.00 97.75 273 ARG A C 1
ATOM 2112 O O . ARG A 1 273 ? 15.448 -9.746 -17.656 1.00 97.75 273 ARG A O 1
ATOM 2119 N N . THR A 1 274 ? 13.915 -10.132 -19.279 1.00 97.88 274 THR A N 1
ATOM 2120 C CA . THR A 1 274 ? 13.212 -8.855 -19.214 1.00 97.88 274 THR A CA 1
ATOM 2121 C C . THR A 1 274 ? 11.719 -9.117 -19.319 1.00 97.88 274 THR A C 1
ATOM 2123 O O . THR A 1 274 ? 11.292 -9.837 -20.219 1.00 97.88 274 THR A O 1
ATOM 2126 N N . GLU A 1 275 ? 10.935 -8.528 -18.425 1.00 97.94 275 GLU A N 1
ATOM 2127 C CA . GLU A 1 275 ? 9.473 -8.544 -18.483 1.00 97.94 275 GLU A CA 1
ATOM 2128 C C . GLU A 1 275 ? 8.941 -7.142 -18.210 1.00 97.94 275 GLU A C 1
ATOM 2130 O O . GLU A 1 275 ? 9.479 -6.433 -17.362 1.00 97.94 275 GLU A O 1
ATOM 2135 N N . THR A 1 276 ? 7.888 -6.736 -18.914 1.00 97.31 276 THR A N 1
ATOM 2136 C CA . THR A 1 276 ? 7.315 -5.396 -18.770 1.00 97.31 276 THR A CA 1
ATOM 2137 C C . THR A 1 276 ? 5.858 -5.489 -18.356 1.00 97.31 276 THR A C 1
ATOM 2139 O O . THR A 1 276 ? 5.068 -6.194 -18.982 1.00 97.31 276 THR A O 1
ATOM 2142 N N . ALA A 1 277 ? 5.509 -4.744 -17.313 1.00 96.50 277 ALA A N 1
ATOM 2143 C CA . ALA A 1 277 ? 4.140 -4.480 -16.909 1.00 96.50 277 ALA A CA 1
ATOM 2144 C C . ALA A 1 277 ? 3.838 -2.991 -17.055 1.00 96.50 277 ALA A C 1
ATOM 2146 O O . ALA A 1 277 ? 4.728 -2.148 -16.939 1.00 96.50 277 ALA A O 1
ATOM 2147 N N . ASP A 1 278 ? 2.568 -2.670 -17.257 1.00 95.94 278 ASP A N 1
ATOM 2148 C CA . ASP A 1 278 ? 2.078 -1.305 -17.156 1.00 95.94 278 ASP A CA 1
ATOM 2149 C C . ASP A 1 278 ? 0.933 -1.211 -16.146 1.00 95.94 278 ASP A C 1
ATOM 2151 O O . ASP A 1 278 ? 0.226 -2.198 -15.923 1.00 95.94 278 ASP A O 1
ATOM 2155 N N . PHE A 1 279 ? 0.765 -0.026 -15.563 1.00 95.25 279 PHE A N 1
ATOM 2156 C CA . PHE A 1 279 ? -0.269 0.276 -14.576 1.00 95.25 279 PHE A CA 1
ATOM 2157 C C . PHE A 1 279 ? -0.855 1.656 -14.861 1.00 95.25 279 PHE A C 1
ATOM 2159 O O . PHE A 1 279 ? -0.125 2.650 -14.850 1.00 95.25 279 PHE A O 1
ATOM 2166 N N . ASP A 1 280 ? -2.163 1.714 -15.107 1.00 95.69 280 ASP A N 1
ATOM 2167 C CA . ASP A 1 280 ? -2.885 2.983 -15.205 1.00 95.69 280 ASP A CA 1
ATOM 2168 C C . ASP A 1 280 ? -3.240 3.427 -13.790 1.00 95.69 280 ASP A C 1
ATOM 2170 O O . ASP A 1 280 ? -3.990 2.754 -13.083 1.00 95.69 280 ASP A O 1
ATOM 2174 N N . CYS A 1 281 ? -2.673 4.552 -13.378 1.00 95.81 281 CYS A N 1
ATOM 2175 C CA . CYS A 1 281 ? -2.708 5.030 -12.009 1.00 95.81 281 CYS A CA 1
ATOM 2176 C C . CYS A 1 281 ? -3.298 6.434 -11.957 1.00 95.81 281 CYS A C 1
ATOM 2178 O O . CYS A 1 281 ? -2.885 7.321 -12.707 1.00 95.81 281 CYS A O 1
ATOM 2180 N N . TYR A 1 282 ? -4.219 6.649 -11.025 1.00 96.31 282 TYR A N 1
ATOM 2181 C CA . TYR A 1 282 ? -4.635 7.978 -10.614 1.00 96.31 282 TYR A CA 1
ATOM 2182 C C . TYR A 1 282 ? -3.531 8.640 -9.794 1.00 96.31 282 TYR A C 1
ATOM 2184 O O . TYR A 1 282 ? -2.909 8.016 -8.934 1.00 96.31 282 TYR A O 1
ATOM 2192 N N . VAL A 1 283 ? -3.313 9.924 -10.046 1.00 95.31 283 VAL A N 1
ATOM 2193 C CA . VAL A 1 283 ? -2.488 10.781 -9.197 1.00 95.31 283 VAL A CA 1
ATOM 2194 C C . VAL A 1 283 ? -3.368 11.487 -8.173 1.00 95.31 283 VAL A C 1
ATOM 2196 O O . VAL A 1 283 ? -4.519 11.833 -8.437 1.00 95.31 283 VAL A O 1
ATOM 2199 N N . ILE A 1 284 ? -2.820 11.730 -6.990 1.00 94.81 284 ILE A N 1
ATOM 2200 C CA . ILE A 1 284 ? -3.488 12.525 -5.966 1.00 94.81 284 ILE A CA 1
ATOM 2201 C C . ILE A 1 284 ? -2.452 13.366 -5.233 1.00 94.81 284 ILE A C 1
ATOM 2203 O O . ILE A 1 284 ? -1.379 12.883 -4.869 1.00 94.81 284 ILE A O 1
ATOM 2207 N N . SER A 1 285 ? -2.762 14.647 -5.051 1.00 95.25 285 SER A N 1
ATOM 2208 C CA . SER A 1 285 ? -1.924 15.546 -4.267 1.00 95.25 285 SER A CA 1
ATOM 2209 C C . SER A 1 285 ? -2.226 15.405 -2.781 1.00 95.25 285 SER A C 1
ATOM 2211 O O . SER A 1 285 ? -3.350 15.079 -2.398 1.00 95.25 285 SER A O 1
ATOM 2213 N N . ASP A 1 286 ? -1.251 15.732 -1.934 1.00 94.94 286 ASP A N 1
ATOM 2214 C CA . ASP A 1 286 ? -1.464 15.774 -0.483 1.00 94.94 286 ASP A CA 1
ATOM 2215 C C . ASP A 1 286 ? -2.608 16.737 -0.109 1.00 94.94 286 ASP A C 1
ATOM 2217 O O . ASP A 1 286 ? -3.344 16.496 0.844 1.00 94.94 286 ASP A O 1
ATOM 2221 N N . GLU A 1 287 ? -2.779 17.824 -0.870 1.00 96.12 287 GLU A N 1
ATOM 2222 C CA . GLU A 1 287 ? -3.848 18.804 -0.662 1.00 96.12 287 GLU A CA 1
ATOM 2223 C C . GLU A 1 287 ? -5.231 18.227 -0.986 1.00 96.12 287 GLU A C 1
ATOM 2225 O O . GLU A 1 287 ? -6.147 18.363 -0.175 1.00 96.12 287 GLU A O 1
ATOM 2230 N N . LEU A 1 288 ? -5.387 17.564 -2.137 1.00 96.69 288 LEU A N 1
ATOM 2231 C CA . LEU A 1 288 ? -6.657 16.939 -2.510 1.00 96.69 288 LEU A CA 1
ATOM 2232 C C . LEU A 1 288 ? -6.993 15.784 -1.562 1.00 96.69 288 LEU A C 1
ATOM 2234 O O . LEU A 1 288 ? -8.114 15.702 -1.069 1.00 96.69 288 LEU A O 1
ATOM 2238 N N . LEU A 1 289 ? -6.008 14.943 -1.237 1.00 97.12 289 LEU A N 1
ATOM 2239 C CA . LEU A 1 289 ? -6.173 13.860 -0.271 1.00 97.12 289 LEU A CA 1
ATOM 2240 C C . LEU A 1 289 ? -6.639 14.391 1.091 1.00 97.12 289 LEU A C 1
ATOM 2242 O O . LEU A 1 289 ? -7.573 13.854 1.683 1.00 97.12 289 LEU A O 1
ATOM 2246 N N . ALA A 1 290 ? -6.033 15.480 1.570 1.00 97.81 290 ALA A N 1
ATOM 2247 C CA . ALA A 1 290 ? -6.427 16.107 2.823 1.00 97.81 290 ALA A CA 1
ATOM 2248 C C . ALA A 1 290 ? -7.872 16.625 2.803 1.00 97.81 290 ALA A C 1
ATOM 2250 O O . ALA A 1 290 ? -8.582 16.501 3.804 1.00 97.81 290 ALA A O 1
ATOM 2251 N N . GLN A 1 291 ? -8.318 17.191 1.678 1.00 98.44 291 GLN A N 1
ATOM 2252 C CA . GLN A 1 291 ? -9.704 17.627 1.496 1.00 98.44 291 GLN A CA 1
ATOM 2253 C C . GLN A 1 291 ? -10.668 16.435 1.518 1.00 98.44 291 GLN A C 1
ATOM 2255 O O . GLN A 1 291 ? -11.657 16.474 2.251 1.00 98.44 291 GLN A O 1
ATOM 2260 N N . GLU A 1 292 ? -10.363 15.370 0.771 1.00 98.44 292 GLU A N 1
ATOM 2261 C CA . GLU A 1 292 ? -11.193 14.161 0.697 1.00 98.44 292 GLU A CA 1
ATOM 2262 C C . GLU A 1 292 ? -11.338 13.479 2.070 1.00 98.44 292 GLU A C 1
ATOM 2264 O O . GLU A 1 292 ? -12.454 13.172 2.496 1.00 98.44 292 GLU A O 1
ATOM 2269 N N . LEU A 1 293 ? -10.236 13.296 2.804 1.00 98.50 293 LEU A N 1
ATOM 2270 C CA . LEU A 1 293 ? -10.250 12.656 4.125 1.00 98.50 293 LEU A CA 1
ATOM 2271 C C . LEU A 1 293 ? -10.933 13.529 5.188 1.00 98.50 293 LEU A C 1
ATOM 2273 O O . LEU A 1 293 ? -11.678 13.010 6.023 1.00 98.50 293 LEU A O 1
ATOM 2277 N N . SER A 1 294 ? -10.758 14.854 5.126 1.00 98.44 294 SER A N 1
ATOM 2278 C CA . SER A 1 294 ? -11.481 15.784 6.008 1.00 98.44 294 SER A CA 1
ATOM 2279 C C . SER A 1 294 ? -12.989 15.748 5.751 1.00 98.44 294 SER A C 1
ATOM 2281 O O . SER A 1 294 ? -13.780 15.755 6.694 1.00 98.44 294 SER A O 1
ATOM 2283 N N . ALA A 1 295 ? -13.404 15.665 4.483 1.00 98.25 295 ALA A N 1
ATOM 2284 C CA . ALA A 1 295 ? -14.811 15.519 4.109 1.00 98.25 295 ALA A CA 1
ATOM 2285 C C . ALA A 1 295 ? -15.410 14.182 4.584 1.00 98.25 295 ALA A C 1
ATOM 2287 O O . ALA A 1 295 ? -16.606 14.111 4.864 1.00 98.25 295 ALA A O 1
ATOM 2288 N N . ALA A 1 296 ? -14.581 13.144 4.736 1.00 98.12 296 ALA A N 1
ATOM 2289 C CA . ALA A 1 296 ? -14.958 11.870 5.349 1.00 98.12 296 ALA A CA 1
ATOM 2290 C C . ALA A 1 296 ? -14.978 11.899 6.893 1.00 98.12 296 ALA A C 1
ATOM 2292 O O . ALA A 1 296 ? -15.258 10.879 7.520 1.00 98.12 296 ALA A O 1
ATOM 2293 N N . GLY A 1 297 ? -14.717 13.054 7.516 1.00 98.12 297 GLY A N 1
ATOM 2294 C CA . GLY A 1 297 ? -14.779 13.238 8.967 1.00 98.12 297 GLY A CA 1
ATOM 2295 C C . GLY A 1 297 ? -13.501 12.860 9.715 1.00 98.12 297 GLY A C 1
ATOM 2296 O O . GLY A 1 297 ? -13.527 12.785 10.942 1.00 98.12 297 GLY A O 1
ATOM 2297 N N . LEU A 1 298 ? -12.392 12.632 9.007 1.00 98.69 298 LEU A N 1
ATOM 2298 C CA . LEU A 1 298 ? -11.095 12.377 9.627 1.00 98.69 298 LEU A CA 1
ATOM 2299 C C . LEU A 1 298 ? -10.326 13.681 9.865 1.00 98.69 298 LEU A C 1
ATOM 2301 O O . LEU A 1 298 ? -10.501 14.675 9.163 1.00 98.69 298 LEU A O 1
ATOM 2305 N N . VAL A 1 299 ? -9.425 13.664 10.844 1.00 98.50 299 VAL A N 1
ATOM 2306 C CA . VAL A 1 299 ? -8.514 14.778 11.142 1.00 98.50 299 VAL A CA 1
ATOM 2307 C C . VAL A 1 299 ? -7.056 14.327 11.037 1.00 98.50 299 VAL A C 1
ATOM 2309 O O . VAL A 1 299 ? -6.776 13.159 11.299 1.00 98.50 299 VAL A O 1
ATOM 2312 N N . PRO A 1 300 ? -6.098 15.202 10.683 1.00 98.06 300 PRO A N 1
ATOM 2313 C CA . PRO A 1 300 ? -4.690 14.813 10.624 1.00 98.06 300 PRO A CA 1
ATOM 2314 C C . PRO A 1 300 ? -4.192 14.259 11.964 1.00 98.06 300 PRO A C 1
ATOM 2316 O O . PRO A 1 300 ? -4.395 14.876 13.013 1.00 98.06 300 PRO A O 1
ATOM 2319 N N . HIS A 1 301 ? -3.502 13.119 11.933 1.00 97.50 301 HIS A N 1
ATOM 2320 C CA . HIS A 1 301 ? -2.941 12.509 13.132 1.00 97.50 301 HIS A CA 1
ATOM 2321 C C . HIS A 1 301 ? -1.714 13.313 13.609 1.00 97.50 301 HIS A C 1
ATOM 2323 O O . HIS A 1 301 ? -0.769 13.517 12.842 1.00 97.50 301 HIS A O 1
ATOM 2329 N N . PRO A 1 302 ? -1.654 13.756 14.878 1.00 93.00 302 PRO A N 1
ATOM 2330 C CA . PRO A 1 302 ? -0.613 14.676 15.347 1.00 93.00 302 PRO A CA 1
ATOM 2331 C C . PRO A 1 302 ? 0.793 14.061 15.367 1.00 93.00 302 PRO A C 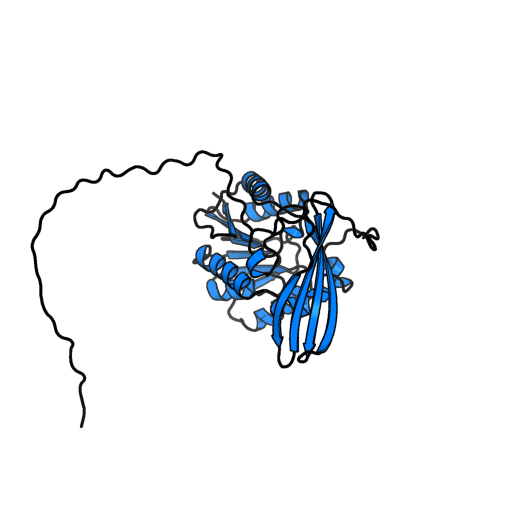1
ATOM 2333 O O . PRO A 1 302 ? 1.778 14.790 15.282 1.00 93.00 302 PRO A O 1
ATOM 2336 N N . ALA A 1 303 ? 0.889 12.734 15.476 1.00 94.31 303 ALA A N 1
ATOM 2337 C CA . ALA A 1 303 ? 2.156 12.002 15.451 1.00 94.31 303 ALA A CA 1
ATOM 2338 C C . ALA A 1 303 ? 2.519 11.443 14.061 1.00 94.31 303 ALA A C 1
ATOM 2340 O O . ALA A 1 303 ? 3.360 10.554 13.977 1.00 94.31 303 ALA A O 1
ATOM 2341 N N . ALA A 1 304 ? 1.868 11.904 12.984 1.00 93.81 304 ALA A N 1
ATOM 2342 C CA . ALA A 1 304 ? 2.168 11.452 11.626 1.00 93.81 304 ALA A CA 1
ATOM 2343 C C . ALA A 1 304 ? 3.645 11.728 11.261 1.00 93.81 304 ALA A C 1
ATOM 2345 O O . ALA A 1 304 ? 4.067 12.893 11.295 1.00 93.81 304 ALA A O 1
ATOM 2346 N N . PRO A 1 305 ? 4.437 10.700 10.897 1.00 92.88 305 PRO A N 1
ATOM 2347 C CA . PRO A 1 305 ? 5.803 10.898 10.419 1.00 92.88 305 PRO A CA 1
ATOM 2348 C C . PRO A 1 305 ? 5.886 11.723 9.119 1.00 92.88 305 PRO A C 1
ATOM 2350 O O . PRO A 1 305 ? 4.888 12.026 8.455 1.00 92.88 305 PRO A O 1
ATOM 2353 N N . ALA A 1 306 ? 7.107 12.105 8.735 1.00 86.75 306 ALA A N 1
ATOM 2354 C CA . ALA A 1 306 ? 7.359 12.658 7.402 1.00 86.75 306 ALA A CA 1
ATOM 2355 C C . ALA A 1 306 ? 6.983 11.629 6.315 1.00 86.75 306 ALA A C 1
ATOM 2357 O O . ALA A 1 306 ? 7.146 10.435 6.534 1.00 86.75 306 ALA A O 1
ATOM 2358 N N . ASP A 1 307 ? 6.455 12.097 5.178 1.00 86.62 307 ASP A N 1
ATOM 2359 C CA . ASP A 1 307 ? 6.035 11.277 4.017 1.00 86.62 307 ASP A CA 1
ATOM 2360 C C . ASP A 1 307 ? 4.978 10.186 4.286 1.00 86.62 307 ASP A C 1
ATOM 2362 O O . ASP A 1 307 ? 4.689 9.359 3.419 1.00 86.62 307 ASP A O 1
ATOM 2366 N N . ILE A 1 308 ? 4.357 10.224 5.467 1.00 95.75 308 ILE A N 1
ATOM 2367 C CA . ILE A 1 308 ? 3.222 9.388 5.852 1.00 95.75 308 ILE A CA 1
ATOM 2368 C C . ILE A 1 308 ? 1.982 10.263 5.994 1.00 95.75 308 ILE A C 1
ATOM 2370 O O . ILE A 1 308 ? 2.004 11.315 6.640 1.00 95.75 308 ILE A O 1
ATOM 2374 N N . GLN A 1 309 ? 0.889 9.790 5.416 1.00 97.00 309 GLN A N 1
ATOM 2375 C CA . GLN A 1 309 ? -0.451 10.330 5.560 1.00 97.00 309 GLN A CA 1
ATOM 2376 C C . GLN A 1 309 ? -1.168 9.511 6.633 1.00 97.00 309 GLN A C 1
ATOM 2378 O O . GLN A 1 309 ? -1.585 8.381 6.391 1.00 97.00 309 GLN A O 1
ATOM 2383 N N . ALA A 1 310 ? -1.289 10.069 7.837 1.00 98.19 310 ALA A N 1
ATOM 2384 C CA . ALA A 1 310 ? -2.009 9.439 8.938 1.00 98.19 310 ALA A CA 1
ATOM 2385 C C . ALA A 1 310 ? -3.146 10.344 9.409 1.00 98.19 310 ALA A C 1
ATOM 2387 O O . ALA A 1 310 ? -2.943 11.535 9.658 1.00 98.19 310 ALA A O 1
ATOM 2388 N N . TRP A 1 311 ? -4.337 9.767 9.526 1.00 98.56 311 TRP A N 1
ATOM 2389 C CA . TRP A 1 311 ? -5.593 10.474 9.748 1.00 98.56 311 TRP A CA 1
ATOM 2390 C C . TRP A 1 311 ? -6.430 9.731 10.779 1.00 98.56 311 TRP A C 1
ATOM 2392 O O . TRP A 1 311 ? -6.563 8.518 10.707 1.00 98.56 311 TRP A O 1
ATOM 2402 N N . GLN A 1 312 ? -6.980 10.441 11.752 1.00 98.12 312 GLN A N 1
ATOM 2403 C CA . GLN A 1 312 ? -7.675 9.860 12.892 1.00 98.12 312 GLN A CA 1
ATOM 2404 C C . GLN A 1 312 ? -9.174 10.145 12.821 1.00 98.12 312 GLN A C 1
ATOM 2406 O O . GLN A 1 312 ? -9.578 11.250 12.447 1.00 98.12 312 GLN A O 1
ATOM 2411 N N . ARG A 1 313 ? -9.997 9.175 13.225 1.00 98.25 313 ARG A N 1
ATOM 2412 C CA . ARG A 1 313 ? -11.412 9.416 13.519 1.00 98.25 313 ARG A CA 1
ATOM 2413 C C . ARG A 1 313 ? -11.511 10.135 14.875 1.00 98.25 313 ARG A C 1
ATOM 2415 O O . ARG A 1 313 ? -11.017 9.575 15.855 1.00 98.25 313 ARG A O 1
ATOM 2422 N N . PRO A 1 314 ? -12.080 11.351 14.947 1.00 94.88 314 PRO A N 1
ATOM 2423 C CA . PRO A 1 314 ? -12.203 12.095 16.200 1.00 94.88 314 PRO A CA 1
ATOM 2424 C C . PRO A 1 314 ? -13.145 11.427 17.211 1.00 94.88 314 PRO A C 1
ATOM 2426 O O . PRO A 1 314 ? -13.998 10.604 16.800 1.00 94.88 314 PRO A O 1
#

Nearest PDB structures (foldseek):
  4iwn-assembly1_B  TM=7.442E-01  e=1.052E-08  Escherichia coli
  7qos-assembly2_B  TM=8.500E-01  e=3.647E-07  Aquifex aeolicus VF5
  7qos-assembly1_A  TM=8.497E-01  e=3.877E-07  Aquifex aeolicus VF5
  4gek-assembly1_A  TM=7.192E-01  e=2.633E-08  Escherichia coli str. K-12 substr. MG1655
  2i6g-assembly1_A  TM=6.701E-01  e=3.431E-07  Salmonella enterica subsp. enterica serovar Typhimurium str. LT2

Mean predicted aligned error: 10.1 Å

Secondary structure (DSSP, 8-state):
--PPPPPPPP---------------PPPPPPPTT-PPPPP-GGGGGGT---S---S----------------HHHHHHTT-THHHHTTTHHHHS-HHHHHHHHHHHHHH-TT-SEEEEES-TTSHHHHHHHHHH-TTSEEEEE---HHHHHHHHHHHTT-TTS-EEEE-S-TTT---SS-EEEEEE-S-GGG--HHHHHHHHHHHHHHEEEEEEEEEEPPSSSSS--EEEEEEEEEEETTEEEEEEEEEEE-SSSEEEEEEEEEEEETTEEEEEEEEEEEEE---HHHHHHHHHHTT-EE-TTPPTTEEEEE--

Radius of gyration: 24.04 Å; Cα contacts (8 Å, |Δi|>4): 560; chains: 1; bounding box: 61×54×76 Å

Solvent-accessible surface area (backbone atoms only — not comparable to full-atom values): 18080 Å² total; per-residue (Å²): 143,84,87,81,87,84,84,85,86,86,87,83,93,83,90,84,84,90,79,93,73,92,75,82,84,78,77,83,79,80,82,68,95,78,75,77,75,76,84,70,69,27,58,38,67,56,52,53,43,83,87,65,84,62,59,91,66,88,74,82,80,84,78,82,86,67,89,68,80,91,67,58,60,50,65,34,24,80,72,63,32,32,52,52,58,41,51,90,44,48,84,45,46,57,36,67,64,46,50,51,53,53,54,49,45,48,57,73,74,45,76,80,45,45,29,35,39,32,40,46,42,45,52,24,71,61,54,54,49,48,38,67,70,49,34,58,84,19,42,34,40,37,29,26,51,33,65,71,29,34,52,44,21,52,60,54,47,70,76,41,82,69,45,40,65,49,77,37,74,33,50,86,85,69,60,84,76,97,63,67,19,41,28,39,38,37,55,98,44,70,38,73,43,53,74,71,54,41,57,50,39,40,49,52,56,51,65,38,31,34,77,69,10,35,41,38,32,63,39,54,71,59,45,51,44,52,43,41,72,80,31,63,27,68,33,41,70,60,91,75,34,39,36,34,31,42,37,30,28,43,58,74,49,84,48,23,26,34,38,38,41,36,42,36,36,22,52,79,90,44,80,76,44,78,51,76,29,55,44,77,30,37,40,52,30,74,67,57,50,50,51,56,43,42,74,47,59,33,43,79,36,92,83,47,54,86,53,41,46,33,31,22,29,106

Sequence (314 aa):
MRRTPPHPPHLPDLRAGLGSGATRASRPRRRRAGDRLPGRGGLRHLWGLPEQDLPNTATSVVSDLRERTPMNETARAEHGLGYAVNAPYYDLIFPAPVRATLEGALQTLLPNARAVAEIGPGTGIFTEALARLLGPKAEIFAIEPARIMRAALMTRLARLPEANVTVLPDDALTAELDVELDAVVLFNLIMHFGPDDRARLWRKWAGALRPGGTLIMETQFPQKATAVPEAIVPGGVLGRHRYDTVARADVIDQDRIRWLMTYRTWAGNDLVRTETADFDCYVISDELLAQELSAAGLVPHPAAPADIQAWQRP

pLDDT: mean 83.98, std 23.84, range [25.23, 98.88]

Organism: NCBI:txid359158

Foldseek 3Di:
DDDDDDDDDDDDDDDDDDDDDDDDDDDDDDDDPPDDDDFFQFCCVLQVFDPDDFDPDQPDPDDDPDPDDDDFQQVQLVVCADCVQCLVCVQFQPRPVNLVVVLVQCCQQPQAWAEEEEAQCFLPSVVVSNQVRHDLRHAYEYEHQRPSRVVNNVVVCVVVVSGRYHYHNDHLLPDDDPAAGLEYEYEPHCQSDDPVRLLSNLLVNLVSHDAFHKYKYFFDPPQWQGKGDWGKRFTHDDDQKGKIWTWIWHGPDGFWIKIKIWIFIDRPPDTDDIDIHIDITGHHGPVRVQVSNVVSQWAFDPSRDRRMGMTGRD